Protein 3MB5 (pdb70)

B-factor: mean 25.15, std 10.11, range [11.77, 69.12]

Structure (mmCIF, N/CA/C/O backbone):
data_3MB5
#
_entry.id   3MB5
#
_cell.length_a   86.550
_cell.length_b   89.260
_cell.length_c   110.320
_cell.angle_alpha   90.00
_cell.angle_beta   90.00
_cell.angle_gamma   90.00
#
_symmetry.space_group_name_H-M   'I 2 2 2'
#
loop_
_entity.id
_entity.type
_entity.pdbx_description
1 polymer 'SAM-dependent methyltransferase'
2 non-polymer S-ADENOSYLMETHIONINE
3 non-polymer 'SULFATE ION'
4 non-polymer 1,2-ETHANEDIOL
5 non-polymer 'ACETATE ION'
6 water water
#
loop_
_atom_site.group_PDB
_atom_site.id
_atom_site.type_symbol
_atom_site.label_atom_id
_atom_site.label_alt_id
_atom_site.label_comp_id
_atom_site.label_asym_id
_atom_site.label_entity_id
_atom_site.label_seq_id
_atom_site.pdbx_PDB_ins_code
_atom_site.Cartn_x
_atom_site.Cartn_y
_atom_site.Cartn_z
_atom_site.occupancy
_atom_site.B_iso_or_equiv
_atom_site.auth_seq_id
_atom_site.auth_comp_id
_atom_site.auth_asym_id
_atom_site.auth_atom_id
_atom_site.pdbx_PDB_model_num
ATOM 1 N N . MET A 1 1 ? -41.000 -59.158 -17.770 1.00 37.77 1 MET A N 1
ATOM 2 C CA . MET A 1 1 ? -40.188 -59.219 -19.023 1.00 37.30 1 MET A CA 1
ATOM 3 C C . MET A 1 1 ? -39.814 -57.835 -19.551 1.00 36.03 1 MET A C 1
ATOM 4 O O . MET A 1 1 ? -40.431 -56.826 -19.203 1.00 35.93 1 MET A O 1
ATOM 9 N N . ILE A 1 2 ? -38.781 -57.800 -20.387 1.00 34.27 2 ILE A N 1
ATOM 10 C CA . ILE A 1 2 ? -38.283 -56.558 -20.957 1.00 32.86 2 ILE A CA 1
ATOM 11 C C . ILE A 1 2 ? -39.176 -56.079 -22.104 1.00 33.36 2 ILE A C 1
ATOM 12 O O . ILE A 1 2 ? -39.620 -56.885 -22.930 1.00 33.40 2 ILE A O 1
ATOM 17 N N . ARG A 1 3 ? -39.433 -54.772 -22.146 1.00 33.44 3 ARG A N 1
ATOM 18 C CA . ARG A 1 3 ? -40.285 -54.178 -23.179 1.00 33.53 3 ARG A CA 1
ATOM 19 C C . ARG A 1 3 ? -39.526 -53.164 -24.028 1.00 33.28 3 ARG A C 1
ATOM 20 O O . ARG A 1 3 ? -38.494 -52.644 -23.609 1.00 32.64 3 ARG A O 1
ATOM 28 N N . GLU A 1 4 ? -40.023 -52.895 -25.234 1.00 32.62 4 GLU A N 1
ATOM 29 C CA . GLU A 1 4 ? -39.431 -51.864 -26.082 1.00 32.53 4 GLU A CA 1
ATOM 30 C C . GLU A 1 4 ? -39.383 -50.557 -25.299 1.00 31.73 4 GLU A C 1
ATOM 31 O O . GLU A 1 4 ? -40.352 -50.205 -24.621 1.00 31.93 4 GLU A O 1
ATOM 37 N N . GLY A 1 5 ? -38.260 -49.847 -25.382 1.00 30.51 5 GLY A N 1
ATOM 38 C CA . GLY A 1 5 ? -38.099 -48.588 -24.654 1.00 29.55 5 GLY A CA 1
ATOM 39 C C . GLY A 1 5 ? -37.384 -48.705 -23.314 1.00 29.04 5 GLY A C 1
ATOM 40 O O . GLY A 1 5 ? -36.885 -47.694 -22.796 1.00 29.43 5 GLY A O 1
ATOM 41 N N . ASP A 1 6 ? -37.343 -49.920 -22.758 1.00 27.90 6 ASP A N 1
ATOM 42 C CA . ASP A 1 6 ? -36.597 -50.213 -21.527 1.00 27.18 6 ASP A CA 1
ATOM 43 C C . ASP A 1 6 ? -35.106 -50.138 -21.813 1.00 26.48 6 ASP A C 1
ATOM 44 O O . ASP A 1 6 ? -34.655 -50.404 -22.930 1.00 26.42 6 ASP A O 1
ATOM 49 N N . LYS A 1 7 ? -34.340 -49.799 -20.784 1.00 24.81 7 LYS A N 1
ATOM 50 C CA . LYS A 1 7 ? -32.881 -49.868 -20.875 1.00 24.15 7 LYS A CA 1
ATOM 51 C C . LYS A 1 7 ? -32.364 -51.192 -20.335 1.00 22.47 7 LYS A C 1
ATOM 52 O O . LYS A 1 7 ? -32.912 -51.752 -19.384 1.00 22.26 7 LYS A O 1
ATOM 58 N N . VAL A 1 8 ? -31.316 -51.707 -20.974 1.00 21.29 8 VAL A N 1
ATOM 59 C CA . VAL A 1 8 ? -30.651 -52.919 -20.494 1.00 19.90 8 VAL A CA 1
ATOM 60 C C . VAL A 1 8 ? -29.146 -52.743 -20.607 1.00 18.80 8 VAL A C 1
ATOM 61 O O . VAL A 1 8 ? -28.653 -51.895 -21.356 1.00 18.79 8 VAL A O 1
ATOM 65 N N . VAL A 1 9 ? -28.424 -53.560 -19.850 1.00 17.32 9 VAL A N 1
ATOM 66 C CA . VAL A 1 9 ? -26.978 -53.688 -20.011 1.00 17.44 9 VAL A CA 1
ATOM 67 C C . VAL A 1 9 ? -26.713 -55.004 -20.721 1.00 17.79 9 VAL A C 1
ATOM 68 O O . VAL A 1 9 ? -27.201 -56.056 -20.278 1.00 18.68 9 VAL A O 1
ATOM 72 N N . LEU A 1 10 ? -25.944 -54.932 -21.804 1.00 18.26 10 LEU A N 1
ATOM 73 C CA . LEU A 1 10 ? -25.507 -56.140 -22.507 1.00 17.85 10 LEU A CA 1
ATOM 74 C C . LEU A 1 10 ? -24.055 -56.343 -22.173 1.00 17.92 10 LEU A C 1
ATOM 75 O O . LEU A 1 10 ? -23.261 -55.414 -22.280 1.00 18.79 10 LEU A O 1
ATOM 80 N N . VAL A 1 11 ? -23.711 -57.568 -21.784 1.00 18.22 11 VAL A N 1
ATOM 81 C CA . VAL A 1 11 ? -22.338 -57.910 -21.422 1.00 18.36 11 VAL A CA 1
ATOM 82 C C . VAL A 1 11 ? -21.770 -58.877 -22.468 1.00 19.35 11 VAL A C 1
ATOM 83 O O . VAL A 1 11 ? -22.285 -59.994 -22.646 1.00 19.53 11 VAL A O 1
ATOM 87 N N . ASP A 1 12 ? -20.708 -58.443 -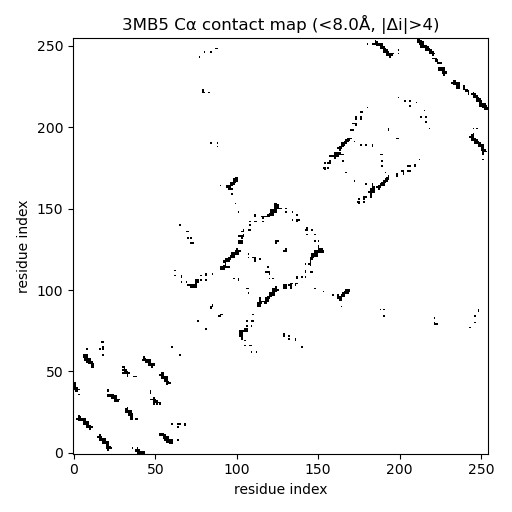23.137 1.00 19.36 12 ASP A N 1
ATOM 88 C CA . ASP A 1 12 ? -20.084 -59.231 -24.213 1.00 19.90 12 ASP A CA 1
ATOM 89 C C . ASP A 1 12 ? -19.176 -60.331 -23.633 1.00 20.92 12 ASP A C 1
ATOM 90 O O . ASP A 1 12 ? -19.005 -60.412 -22.417 1.00 21.13 12 ASP A O 1
ATOM 95 N N . PRO A 1 13 ? -18.662 -61.226 -24.487 1.00 21.24 13 PRO A N 1
ATOM 96 C CA . PRO A 1 13 ? -17.878 -62.321 -23.945 1.00 22.84 13 PRO A CA 1
ATOM 97 C C . PRO A 1 13 ? -16.569 -61.904 -23.278 1.00 23.49 13 PRO A C 1
ATOM 98 O O . PRO A 1 13 ? -16.003 -62.700 -22.538 1.00 25.69 13 PRO A O 1
ATOM 102 N N . ARG A 1 14 ? -16.102 -60.685 -23.526 1.00 24.14 14 ARG A N 1
ATOM 103 C CA . ARG A 1 14 ? -14.904 -60.168 -22.838 1.00 24.49 14 ARG A CA 1
ATOM 104 C C . ARG A 1 14 ? -15.248 -59.491 -21.512 1.00 24.27 14 ARG A C 1
ATOM 105 O O . ARG A 1 14 ? -14.343 -59.060 -20.781 1.00 25.62 14 ARG A O 1
ATOM 113 N N . GLY A 1 15 ? -16.541 -59.373 -21.219 1.00 23.14 15 GLY A N 1
ATOM 114 C CA . GLY A 1 15 ? -16.998 -58.728 -19.984 1.00 22.45 15 GLY A CA 1
ATOM 115 C C . GLY A 1 15 ? -17.321 -57.257 -20.147 1.00 22.03 15 GLY A C 1
ATOM 116 O O . GLY A 1 15 ? -17.684 -56.584 -19.159 1.00 23.77 15 GLY A O 1
ATOM 117 N N . LYS A 1 16 ? -17.212 -56.740 -21.367 1.00 21.08 16 LYS A N 1
ATOM 118 C CA . LYS A 1 16 ? -17.494 -55.326 -21.631 1.00 20.22 16 LYS A CA 1
ATOM 119 C C . LYS A 1 16 ? -18.996 -55.061 -21.637 1.00 20.12 16 LYS A C 1
ATOM 120 O O . LYS A 1 16 ? -19.781 -55.846 -22.184 1.00 20.04 16 LYS A O 1
ATOM 126 N N . ARG A 1 17 ? -19.392 -53.945 -21.023 1.00 18.07 17 ARG A N 1
ATOM 127 C CA . ARG A 1 17 ? -20.818 -53.606 -20.917 1.00 17.62 17 ARG A CA 1
ATOM 128 C C . ARG A 1 17 ? -21.221 -52.547 -21.925 1.00 18.47 17 ARG A C 1
ATOM 129 O O . ARG A 1 17 ? -20.466 -51.611 -22.215 1.00 18.98 17 ARG A O 1
ATOM 137 N N . TYR A 1 18 ? -22.441 -52.706 -22.433 1.00 17.98 18 TYR A N 1
ATOM 138 C CA . TYR A 1 18 ? -23.103 -51.709 -23.264 1.00 18.84 18 TYR A CA 1
ATOM 139 C C . TYR A 1 18 ? -24.453 -51.423 -22.667 1.00 19.44 18 TYR A C 1
ATOM 140 O O . TYR A 1 18 ? -25.287 -52.321 -22.533 1.00 20.23 18 TYR A O 1
ATOM 149 N N . LEU A 1 19 ? -24.687 -50.149 -22.338 1.00 20.30 19 LEU A N 1
ATOM 150 C CA . LEU A 1 19 ? -25.969 -49.718 -21.783 1.00 20.44 19 LEU A CA 1
ATOM 151 C C . LEU A 1 19 ? -26.821 -49.122 -22.895 1.00 21.47 19 LEU A C 1
ATOM 152 O O . LEU A 1 19 ? -26.513 -48.049 -23.430 1.00 21.33 19 LEU A O 1
ATOM 157 N N . ILE A 1 20 ? -27.872 -49.843 -23.269 1.00 22.01 20 ILE A N 1
ATOM 158 C CA . ILE A 1 20 ? -28.632 -49.501 -24.478 1.00 22.81 20 ILE A CA 1
ATOM 159 C C . ILE A 1 20 ? -30.122 -49.372 -24.185 1.00 23.20 20 ILE A C 1
ATOM 160 O O . ILE A 1 20 ? -30.614 -49.868 -23.174 1.00 23.26 20 ILE A O 1
ATOM 165 N N . THR A 1 21 ? -30.834 -48.689 -25.079 1.00 23.92 21 THR A N 1
ATOM 166 C CA . THR A 1 21 ? -32.287 -48.689 -25.055 1.00 25.32 21 THR A CA 1
ATOM 167 C C . THR A 1 21 ? -32.792 -49.745 -26.035 1.00 25.81 21 THR A C 1
ATOM 168 O O . THR A 1 21 ? -32.334 -49.804 -27.165 1.00 26.30 21 THR A O 1
ATOM 172 N N . VAL A 1 22 ? -33.740 -50.558 -25.591 1.00 26.80 22 VAL A N 1
ATOM 173 C CA . VAL A 1 22 ? -34.309 -51.611 -26.424 1.00 27.85 22 VAL A CA 1
ATOM 174 C C . VAL A 1 22 ? -35.250 -50.994 -27.461 1.00 29.32 22 VAL A C 1
ATOM 175 O O . VAL A 1 22 ? -36.218 -50.303 -27.111 1.00 29.72 22 VAL A O 1
ATOM 179 N N . SER A 1 23 ? -34.932 -51.233 -28.733 1.00 30.30 23 SER A N 1
ATOM 180 C CA . SER A 1 23 ? -35.769 -50.800 -29.859 1.00 31.85 23 SER A CA 1
ATOM 181 C C . SER A 1 23 ? -35.683 -51.854 -30.958 1.00 32.60 23 SER A C 1
ATOM 182 O O . SER A 1 23 ? -35.066 -52.901 -30.776 1.00 32.30 23 SER A O 1
ATOM 185 N N . LYS A 1 24 ? -36.324 -51.582 -32.091 1.00 33.74 24 LYS A N 1
ATOM 186 C CA . LYS A 1 24 ? -36.236 -52.461 -33.247 1.00 35.04 24 LYS A CA 1
ATOM 187 C C . LYS A 1 24 ? -35.237 -51.834 -34.206 1.00 35.56 24 LYS A C 1
ATOM 188 O O . LYS A 1 24 ? -35.608 -51.192 -35.198 1.00 37.23 24 LYS A O 1
ATOM 194 N N . ARG A 1 25 ? -33.962 -51.969 -33.871 1.00 35.31 25 ARG A N 1
ATOM 195 C CA . ARG A 1 25 ? -32.881 -51.472 -34.694 1.00 34.82 25 ARG A CA 1
ATOM 196 C C . ARG A 1 25 ? -31.675 -52.382 -34.529 1.00 34.10 25 ARG A C 1
ATOM 197 O O . ARG A 1 25 ? -31.619 -53.193 -33.590 1.00 33.42 25 ARG A O 1
ATOM 205 N N . ASP A 1 26 ? -30.734 -52.260 -35.455 1.00 33.03 26 ASP A N 1
ATOM 206 C CA . ASP A 1 26 ? -29.469 -52.970 -35.364 1.00 32.62 26 ASP A CA 1
ATOM 207 C C . ASP A 1 26 ? -28.522 -52.188 -34.476 1.00 32.01 26 ASP A C 1
ATOM 208 O O . ASP A 1 26 ? -28.472 -50.958 -34.544 1.00 31.93 26 ASP A O 1
ATOM 213 N N . PHE A 1 27 ? -27.756 -52.912 -33.667 1.00 30.43 27 PHE A N 1
ATOM 214 C CA . PHE A 1 27 ? -26.727 -52.316 -32.836 1.00 29.71 27 PHE A CA 1
ATOM 215 C C . PHE A 1 27 ? -25.391 -52.925 -33.231 1.00 29.08 27 PHE A C 1
ATOM 216 O O . PHE A 1 27 ? -25.195 -54.142 -33.135 1.00 28.41 27 PHE A O 1
ATOM 224 N N . HIS A 1 28 ? -24.489 -52.079 -33.706 1.00 28.82 28 HIS A N 1
ATOM 225 C CA . HIS A 1 28 ? -23.184 -52.522 -34.197 1.00 29.02 28 HIS A CA 1
ATOM 226 C C . HIS A 1 28 ? -22.136 -52.590 -33.107 1.00 28.63 28 HIS A C 1
ATOM 227 O O . HIS A 1 28 ? -21.977 -51.645 -32.323 1.00 28.62 28 HIS A O 1
ATOM 234 N N . THR A 1 29 ? -21.440 -53.726 -33.038 1.00 27.46 29 THR A N 1
ATOM 235 C CA . THR A 1 29 ? -20.299 -53.892 -32.138 1.00 27.09 29 THR A CA 1
ATOM 236 C C . THR A 1 29 ? -19.114 -54.461 -32.905 1.00 27.39 29 THR A C 1
ATOM 237 O O . THR A 1 29 ? -19.268 -54.911 -34.056 1.00 27.99 29 THR A O 1
ATOM 241 N N . ASP A 1 30 ? -17.948 -54.466 -32.262 1.00 27.62 30 ASP A N 1
ATOM 242 C CA . ASP A 1 30 ? -16.742 -55.076 -32.819 1.00 28.15 30 ASP A CA 1
ATOM 243 C C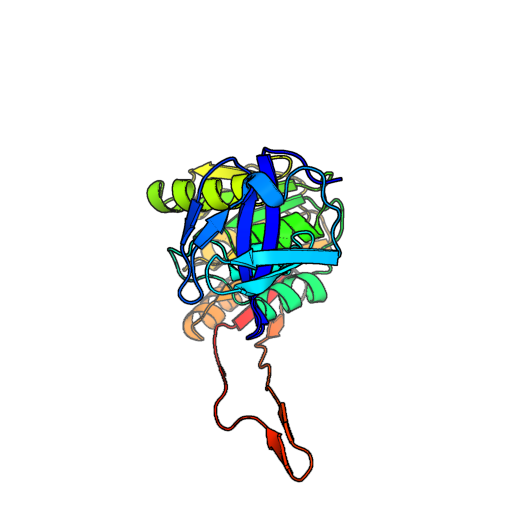 . ASP A 1 30 ? -16.852 -56.600 -32.837 1.00 27.66 30 ASP A C 1
ATOM 244 O O . ASP A 1 30 ? -15.946 -57.288 -33.314 1.00 28.05 30 ASP A O 1
ATOM 249 N N . LEU A 1 31 ? -17.947 -57.119 -32.283 1.00 26.42 31 LEU A N 1
ATOM 250 C CA . LEU A 1 31 ? -18.195 -58.565 -32.282 1.00 25.75 31 LEU A CA 1
ATOM 251 C C . LEU A 1 31 ? -19.429 -58.908 -33.106 1.00 25.88 31 LEU A C 1
ATOM 252 O O . LEU A 1 31 ? -19.987 -60.013 -32.990 1.00 25.74 31 LEU A O 1
ATOM 257 N N . GLY A 1 32 ? -19.826 -57.975 -33.967 1.00 25.52 32 GLY A N 1
ATOM 258 C CA . GLY A 1 32 ? -20.949 -58.190 -34.867 1.00 25.66 32 GLY A CA 1
ATOM 259 C C . GLY A 1 32 ? -22.186 -57.401 -34.521 1.00 25.86 32 GLY A C 1
ATOM 260 O O . GLY A 1 32 ? -22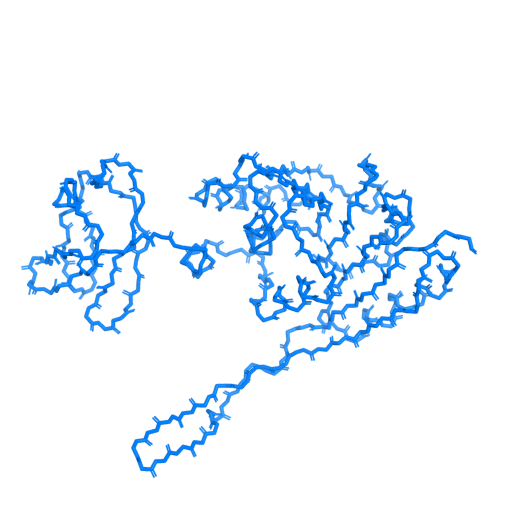.214 -56.625 -33.543 1.00 26.37 32 GLY A O 1
ATOM 261 N N . ILE A 1 33 ? -23.218 -57.599 -35.332 1.00 25.43 33 ILE A N 1
ATOM 262 C CA . ILE A 1 33 ? -24.460 -56.855 -35.251 1.00 25.58 33 ILE A CA 1
ATOM 263 C C . ILE A 1 33 ? -25.469 -57.553 -34.368 1.00 25.54 33 ILE A C 1
ATOM 264 O O . ILE A 1 33 ? -25.701 -58.763 -34.487 1.00 25.05 33 ILE A O 1
ATOM 269 N N . LEU A 1 34 ? -26.069 -56.783 -33.468 1.00 25.07 34 LEU A N 1
ATOM 270 C CA . LEU A 1 34 ? -27.137 -57.293 -32.630 1.00 25.35 34 LEU A CA 1
ATOM 271 C C . LEU A 1 34 ? -28.488 -56.771 -33.085 1.00 25.88 34 LEU A C 1
ATOM 272 O O . LEU A 1 34 ? -28.638 -55.583 -33.402 1.00 27.22 34 LEU A O 1
ATOM 277 N N . LYS A 1 35 ? -29.476 -57.657 -33.108 1.00 26.16 35 LYS A N 1
ATOM 278 C CA . LYS A 1 35 ? -30.848 -57.267 -33.386 1.00 26.72 35 LYS A CA 1
ATOM 279 C C . LYS A 1 35 ? -31.532 -56.970 -32.071 1.00 26.00 35 LYS A C 1
ATOM 280 O O . LYS A 1 35 ? -31.995 -57.881 -31.394 1.00 25.38 35 LYS A O 1
ATOM 286 N N . LEU A 1 36 ? -31.597 -55.692 -31.696 1.00 26.19 36 LEU A N 1
ATOM 287 C CA . LEU A 1 36 ? -32.135 -55.344 -30.374 1.00 26.14 36 LEU A CA 1
ATOM 288 C C . LEU A 1 36 ? -33.587 -55.780 -30.159 1.00 26.72 36 LEU A C 1
ATOM 289 O O . LEU A 1 36 ? -34.013 -55.998 -29.028 1.00 26.04 36 LEU A O 1
ATOM 294 N N . GLU A 1 37 ? -34.334 -55.964 -31.250 1.00 27.61 37 GLU A N 1
ATOM 295 C CA . GLU A 1 37 ? -35.693 -56.463 -31.142 1.00 28.40 37 GLU A CA 1
ATOM 296 C C . GLU A 1 37 ? -35.760 -57.810 -30.416 1.00 27.90 37 GLU A C 1
ATOM 297 O O . GLU A 1 37 ? -36.743 -58.094 -29.737 1.00 28.55 37 GLU A O 1
ATOM 303 N N . GLU A 1 38 ? -34.712 -58.628 -30.551 1.00 27.77 38 GLU A N 1
ATOM 304 C CA . GLU A 1 38 ? -34.659 -59.949 -29.912 1.00 27.76 38 GLU A CA 1
ATOM 305 C C . GLU A 1 38 ? -34.724 -59.894 -28.381 1.00 27.52 38 GLU A C 1
ATOM 306 O O . GLU A 1 38 ? -35.014 -60.898 -27.730 1.00 28.13 38 GLU A O 1
ATOM 312 N N . ILE A 1 39 ? -34.459 -58.717 -27.816 1.00 26.90 39 ILE A N 1
ATOM 313 C CA . ILE A 1 39 ? -34.486 -58.545 -26.357 1.00 26.09 39 ILE A CA 1
ATOM 314 C C . ILE A 1 39 ? -35.918 -58.383 -25.834 1.00 26.86 39 ILE A C 1
ATOM 315 O O . ILE A 1 39 ? -36.219 -58.769 -24.705 1.00 26.72 39 ILE A O 1
ATOM 320 N N . ILE A 1 40 ? -36.810 -57.850 -26.671 1.00 26.92 40 ILE A N 1
ATOM 321 C CA . ILE A 1 40 ? -38.215 -57.641 -26.276 1.00 28.51 40 ILE A CA 1
ATOM 322 C C . ILE A 1 40 ? -38.847 -58.975 -25.890 1.00 28.58 40 ILE A C 1
ATOM 323 O O . ILE A 1 40 ? -38.757 -59.949 -26.646 1.00 29.12 40 ILE A O 1
ATOM 328 N N . GLY A 1 41 ? -39.438 -59.025 -24.694 1.00 28.89 41 GLY A N 1
ATOM 329 C CA . GLY A 1 41 ? -40.066 -60.234 -24.166 1.00 29.54 41 GLY A CA 1
ATOM 330 C C . GLY A 1 41 ? -39.143 -61.219 -23.471 1.00 30.06 41 GLY A C 1
ATOM 331 O O . GLY A 1 41 ? -39.576 -62.283 -23.011 1.00 30.70 41 GLY A O 1
ATOM 332 N N . ARG A 1 42 ? -37.861 -60.873 -23.389 1.00 29.37 42 ARG A N 1
ATOM 333 C CA . ARG A 1 42 ? -36.923 -61.691 -22.629 1.00 29.28 42 ARG A CA 1
ATOM 334 C C . ARG A 1 42 ? -36.881 -61.231 -21.171 1.00 28.43 42 ARG A C 1
ATOM 335 O O . ARG A 1 42 ? -37.456 -60.202 -20.822 1.00 28.82 42 ARG A O 1
ATOM 343 N N . ASN A 1 43 ? -36.207 -62.015 -20.335 1.00 28.29 43 ASN A N 1
ATOM 344 C CA . ASN A 1 43 ? -35.998 -61.677 -18.936 1.00 27.42 43 ASN A CA 1
ATOM 345 C C . ASN A 1 43 ? -34.516 -61.462 -18.674 1.00 26.31 43 ASN A C 1
ATOM 346 O O . ASN A 1 43 ? -33.665 -62.039 -19.355 1.00 25.55 43 ASN A O 1
ATOM 351 N N . PHE A 1 44 ? -34.216 -60.644 -17.671 1.00 24.82 44 PHE A N 1
ATOM 352 C CA . PHE A 1 44 ? -32.819 -60.458 -17.264 1.00 23.93 44 PHE A CA 1
ATOM 353 C C . PHE A 1 44 ? -32.180 -61.768 -16.901 1.00 23.75 44 PHE A C 1
ATOM 354 O O . PHE A 1 44 ? -32.814 -62.646 -16.303 1.00 24.40 44 PHE A O 1
ATOM 362 N N . GLY A 1 45 ? -30.909 -61.908 -17.267 1.00 23.09 45 GLY A N 1
ATOM 363 C CA . GLY A 1 45 ? -30.208 -63.174 -17.108 1.00 23.74 45 GLY A CA 1
ATOM 364 C C . GLY A 1 45 ? -30.113 -63.987 -18.387 1.00 24.04 45 GLY A C 1
ATOM 365 O O . GLY A 1 45 ? -29.224 -64.838 -18.536 1.00 25.47 45 GLY A O 1
ATOM 366 N N . GLU A 1 46 ? -31.014 -63.719 -19.332 1.00 23.94 46 GLU A N 1
ATOM 367 C CA . GLU A 1 46 ? -30.946 -64.385 -20.648 1.00 23.98 46 GLU A CA 1
ATOM 368 C C . GLU A 1 46 ? -29.894 -63.729 -21.560 1.00 23.56 46 GLU A C 1
ATOM 369 O O . GLU A 1 46 ? -29.166 -62.806 -21.144 1.00 23.20 46 GLU A O 1
ATOM 375 N N . ALA A 1 47 ? -29.789 -64.205 -22.795 1.00 23.49 47 ALA A N 1
ATOM 376 C CA . ALA A 1 47 ? -28.763 -63.707 -23.690 1.00 22.50 47 ALA A CA 1
ATOM 377 C C . ALA A 1 47 ? -29.262 -63.648 -25.132 1.00 23.56 47 ALA A C 1
ATOM 378 O O . ALA A 1 47 ? -30.269 -64.275 -25.470 1.00 24.13 47 ALA A O 1
ATOM 380 N N . ILE A 1 48 ? -28.585 -62.847 -25.943 1.00 23.61 48 ILE A N 1
ATOM 381 C CA . ILE A 1 48 ? -28.774 -62.841 -27.398 1.00 23.12 48 ILE A CA 1
ATOM 382 C C . ILE A 1 48 ? -27.403 -63.014 -28.056 1.00 23.43 48 ILE A C 1
ATOM 383 O O . ILE A 1 48 ? -26.373 -62.855 -27.405 1.00 23.89 48 ILE A O 1
ATOM 388 N N . LYS A 1 49 ? -27.380 -63.370 -29.343 1.00 22.37 49 LYS A N 1
ATOM 389 C CA . LYS A 1 49 ? -26.117 -63.491 -30.066 1.00 22.13 49 LYS A CA 1
ATOM 390 C C . LYS A 1 49 ? -26.045 -62.493 -31.193 1.00 21.83 49 LYS A C 1
ATOM 391 O O . LYS A 1 49 ? -27.073 -62.155 -31.790 1.00 22.86 49 LYS A O 1
ATOM 397 N N . SER A 1 50 ? -24.834 -62.036 -31.500 1.00 20.95 50 SER A N 1
ATOM 398 C CA . SER A 1 50 ? -24.614 -61.160 -32.655 1.00 20.91 50 SER A CA 1
ATOM 399 C C . SER A 1 50 ? -24.664 -62.009 -33.927 1.00 20.98 50 SER A C 1
ATOM 400 O O . SER A 1 50 ? -24.731 -63.248 -33.828 1.00 21.44 50 SER A O 1
ATOM 403 N N . HIS A 1 51 ? -24.609 -61.358 -35.090 1.00 21.50 51 HIS A N 1
ATOM 404 C CA . HIS A 1 51 ? -24.646 -62.123 -36.354 1.00 22.32 51 HIS A CA 1
ATOM 405 C C . HIS A 1 51 ? -23.413 -63.018 -36.526 1.00 23.07 51 HIS A C 1
ATOM 406 O O . HIS A 1 51 ? -23.449 -63.999 -37.296 1.00 22.55 51 HIS A O 1
ATOM 413 N N . LYS A 1 52 ? -22.340 -62.713 -35.796 1.00 22.29 52 LYS A N 1
ATOM 414 C CA . LYS A 1 52 ? -21.123 -63.533 -35.772 1.00 22.53 52 LYS A CA 1
ATOM 415 C C . LYS A 1 52 ? -21.134 -64.635 -34.701 1.00 22.30 52 LYS A C 1
ATOM 416 O O . LYS A 1 52 ? -20.150 -65.351 -34.534 1.00 21.95 52 LYS A O 1
ATOM 422 N N . GLY A 1 53 ? -22.264 -64.766 -33.996 1.00 22.43 53 GLY A N 1
ATOM 423 C CA . GLY A 1 53 ? -22.483 -65.814 -32.992 1.00 23.22 53 GLY A CA 1
ATOM 424 C C . GLY A 1 53 ? -21.909 -65.579 -31.606 1.00 23.76 53 GLY A C 1
ATOM 425 O O . GLY A 1 53 ? -21.826 -66.509 -30.805 1.00 25.38 53 GLY A O 1
ATOM 426 N N . HIS A 1 54 ? -21.518 -64.337 -31.311 1.00 22.72 54 HIS A N 1
ATOM 427 C CA . HIS A 1 54 ? -21.004 -64.002 -29.974 1.00 23.15 54 HIS A CA 1
ATOM 428 C C . HIS A 1 54 ? -22.143 -63.658 -29.032 1.00 22.49 54 HIS A C 1
ATOM 429 O O . HIS A 1 54 ? -23.062 -62.923 -29.412 1.00 21.97 54 HIS A O 1
ATOM 436 N N . GLU A 1 55 ? -22.072 -64.187 -27.808 1.00 21.80 55 GLU A N 1
ATOM 437 C CA . GLU A 1 55 ? -23.183 -64.068 -26.870 1.00 21.66 55 GLU A CA 1
ATOM 438 C C . GLU A 1 55 ? -23.092 -62.767 -26.076 1.00 20.82 55 GLU A C 1
ATOM 439 O O . GLU A 1 55 ? -22.006 -62.404 -25.608 1.00 20.37 55 GLU A O 1
ATOM 445 N N . PHE A 1 56 ? -24.225 -62.087 -25.946 1.00 19.74 56 PHE A N 1
ATOM 446 C CA . PHE A 1 56 ? -24.338 -60.877 -25.120 1.00 19.99 56 PHE A CA 1
ATOM 447 C C . PHE A 1 56 ? -25.392 -61.146 -24.059 1.00 20.34 56 PHE A C 1
ATOM 448 O O . PHE A 1 56 ? -26.563 -61.387 -24.376 1.00 21.18 56 PHE A O 1
ATOM 456 N N . LYS A 1 57 ? -24.974 -61.082 -22.790 1.00 20.40 57 LYS A N 1
ATOM 457 C CA . LYS A 1 57 ? -25.820 -61.424 -21.652 1.00 20.18 57 LYS A CA 1
ATOM 458 C C . LYS A 1 57 ? -26.567 -60.179 -21.202 1.00 18.94 57 LYS A C 1
ATOM 459 O O . LYS A 1 57 ? -26.018 -59.090 -21.271 1.00 18.32 57 LYS A O 1
ATOM 465 N N . ILE A 1 58 ? -27.825 -60.341 -20.795 1.00 18.44 58 ILE A N 1
ATOM 466 C CA . ILE A 1 58 ? -28.712 -59.199 -20.510 1.00 18.76 58 ILE A CA 1
ATOM 467 C C . ILE A 1 58 ? -28.878 -58.964 -19.007 1.00 18.31 58 ILE A C 1
ATOM 468 O O . ILE A 1 58 ? -29.310 -59.864 -18.280 1.00 19.23 58 ILE A O 1
ATOM 473 N N . LEU A 1 59 ? -28.506 -57.764 -18.539 1.00 17.84 59 LEU A N 1
ATOM 474 C CA . LEU A 1 59 ? -28.587 -57.416 -17.115 1.00 18.18 59 LEU A CA 1
ATOM 475 C C . LEU A 1 59 ? -29.403 -56.135 -16.931 1.00 17.51 59 LEU A C 1
ATOM 476 O O . LEU A 1 59 ? -29.454 -55.274 -17.835 1.00 17.78 59 LEU A O 1
ATOM 481 N N . ARG A 1 60 ? -30.011 -55.992 -15.750 1.00 17.87 60 ARG A N 1
ATOM 482 C CA . ARG A 1 60 ? -30.743 -54.764 -15.425 1.00 18.48 60 ARG A CA 1
ATOM 483 C C . ARG A 1 60 ? -29.756 -53.654 -15.094 1.00 18.68 60 ARG A C 1
ATOM 484 O O . ARG A 1 60 ? -28.815 -53.875 -14.319 1.00 19.06 60 ARG A O 1
ATOM 492 N N . PRO A 1 61 ? -29.925 -52.478 -15.697 1.00 18.52 61 PRO A N 1
ATOM 493 C CA . PRO A 1 61 ? -28.967 -51.403 -15.393 1.00 18.71 61 PRO A CA 1
ATOM 494 C C . PRO A 1 61 ? -29.020 -50.995 -13.917 1.00 18.85 61 PRO A C 1
ATOM 495 O O . PRO A 1 61 ? -30.101 -50.836 -13.337 1.00 20.23 61 PRO A O 1
ATOM 499 N N . ARG A 1 62 ? -27.837 -50.848 -13.333 1.00 17.72 62 ARG A N 1
ATOM 500 C CA . ARG A 1 62 ? -27.671 -50.419 -11.963 1.00 17.62 62 ARG A CA 1
ATOM 501 C C . ARG A 1 62 ? -26.937 -49.099 -11.976 1.00 16.54 62 ARG A C 1
ATOM 502 O O . ARG A 1 62 ? -26.433 -48.667 -13.007 1.00 16.88 62 ARG A O 1
ATOM 510 N N . ILE A 1 63 ? -26.869 -48.456 -10.806 1.00 16.63 63 ILE A N 1
ATOM 511 C CA . ILE A 1 63 ? -26.212 -47.167 -10.748 1.00 16.20 63 ILE A CA 1
ATOM 512 C C . ILE A 1 63 ? -24.767 -47.260 -11.263 1.00 16.14 63 ILE A C 1
ATOM 513 O O . ILE A 1 63 ? -24.284 -46.324 -11.915 1.00 16.89 63 ILE A O 1
ATOM 518 N N . VAL A 1 64 ? -24.093 -48.384 -11.005 1.00 16.55 64 VAL A N 1
ATOM 519 C CA . VAL A 1 64 ? -22.711 -48.506 -11.474 1.00 16.54 64 VAL A CA 1
ATOM 520 C C . VAL A 1 64 ? -22.613 -48.428 -13.011 1.00 16.36 64 VAL A C 1
ATOM 521 O O . VAL A 1 64 ? -21.635 -47.928 -13.540 1.00 16.78 64 VAL A O 1
ATOM 525 N N . ASP A 1 65 ? -23.650 -48.896 -13.700 1.00 16.22 65 ASP A N 1
ATOM 526 C CA . ASP A 1 65 ? -23.666 -48.897 -15.154 1.00 16.44 65 ASP A CA 1
ATOM 527 C C . ASP A 1 65 ? -23.882 -47.498 -15.680 1.00 17.51 65 ASP A C 1
ATOM 528 O O . ASP A 1 65 ? -23.178 -47.059 -16.585 1.00 17.63 65 ASP A O 1
ATOM 533 N N . TYR A 1 66 ? -24.820 -46.775 -15.071 1.00 18.14 66 TYR A N 1
ATOM 534 C CA . TYR A 1 66 ? -25.046 -45.407 -15.500 1.00 18.06 66 TYR A CA 1
ATOM 535 C C . TYR A 1 66 ? -23.807 -44.557 -15.239 1.00 18.62 66 TYR A C 1
ATOM 536 O O . TYR A 1 66 ? -23.415 -43.775 -16.102 1.00 18.45 66 TYR A O 1
ATOM 545 N N . LEU A 1 67 ? -23.188 -44.709 -14.062 1.00 18.23 67 LEU A N 1
ATOM 546 C CA . LEU A 1 67 ? -21.988 -43.913 -13.747 1.00 19.45 67 LEU A CA 1
ATOM 547 C C . LEU A 1 67 ? -20.850 -44.229 -14.704 1.00 19.68 67 LEU A C 1
ATOM 548 O O . LEU A 1 67 ? -20.158 -43.323 -15.191 1.00 20.25 67 LEU A O 1
ATOM 553 N N . ASP A 1 68 ? -20.678 -45.514 -15.017 1.00 19.65 68 ASP A N 1
ATOM 554 C CA . ASP A 1 68 ? -19.561 -45.917 -15.882 1.00 20.05 68 ASP A CA 1
ATOM 555 C C . ASP A 1 68 ? -19.747 -45.505 -17.345 1.00 20.59 68 ASP A C 1
ATOM 556 O O . ASP A 1 68 ? -18.761 -45.249 -18.054 1.00 21.26 68 ASP A O 1
ATOM 561 N N . LYS A 1 69 ? -20.998 -45.421 -17.792 1.00 20.29 69 LYS A N 1
ATOM 562 C CA . LYS A 1 69 ? -21.300 -45.248 -19.217 1.00 20.76 69 LYS A CA 1
ATOM 563 C C . LYS A 1 69 ? -21.845 -43.865 -19.597 1.00 21.55 69 LYS A C 1
ATOM 564 O O . LYS A 1 69 ? -22.121 -43.604 -20.763 1.00 22.77 69 LYS A O 1
ATOM 570 N N . MET A 1 70 ? -21.975 -42.975 -18.615 1.00 22.28 70 MET A N 1
ATOM 571 C CA . MET A 1 70 ? -22.480 -41.620 -18.871 1.00 22.85 70 MET A CA 1
ATOM 572 C C . MET A 1 70 ? -21.552 -40.823 -19.796 1.00 23.64 70 MET A C 1
ATOM 573 O O . MET A 1 70 ? -20.348 -41.098 -19.890 1.00 23.68 70 MET A O 1
ATOM 578 N N . LYS A 1 71 ? -22.124 -39.813 -20.443 1.00 25.49 71 LYS A N 1
ATOM 579 C CA . LYS A 1 71 ? -21.350 -38.880 -21.245 1.00 27.29 71 LYS A CA 1
ATOM 580 C C . LYS A 1 71 ? -20.595 -37.912 -20.332 1.00 27.75 71 LYS A C 1
ATOM 581 O O . LYS A 1 71 ? -21.176 -37.320 -19.418 1.00 27.56 71 LYS A O 1
ATOM 587 N N . ARG A 1 72 ? -19.299 -37.762 -20.578 1.00 28.10 72 ARG A N 1
ATOM 588 C CA . ARG A 1 72 ? -18.442 -36.918 -19.747 1.00 29.88 72 ARG A CA 1
ATOM 589 C C . ARG A 1 72 ? -18.032 -35.651 -20.481 1.00 30.04 72 ARG A C 1
ATOM 590 O O . ARG A 1 72 ? -17.588 -35.706 -21.635 1.00 31.08 72 ARG A O 1
ATOM 598 N N . GLY A 1 73 ? -18.204 -34.515 -19.811 1.00 29.49 73 GLY A N 1
ATOM 599 C CA . GLY A 1 73 ? -17.747 -33.215 -20.293 1.00 29.11 73 GLY A CA 1
ATOM 600 C C . GLY A 1 73 ? -16.712 -32.690 -19.318 1.00 28.66 73 GLY A C 1
ATOM 601 O O . GLY A 1 73 ? -15.562 -33.133 -19.345 1.00 29.36 73 GLY A O 1
ATOM 602 N N . PRO A 1 74 ? -17.107 -31.756 -18.430 1.00 28.03 74 PRO A N 1
ATOM 603 C CA . PRO A 1 74 ? -16.169 -31.290 -17.398 1.00 27.79 74 PRO A CA 1
ATOM 604 C C . PRO A 1 74 ? -15.746 -32.458 -16.497 1.00 27.31 74 PRO A C 1
ATOM 605 O O . PRO A 1 74 ? -16.526 -33.410 -16.312 1.00 27.61 74 PRO A O 1
ATOM 609 N N . GLN A 1 75 ? -14.515 -32.396 -15.988 1.00 26.65 75 GLN A N 1
ATOM 610 C CA . GLN A 1 75 ? -13.928 -33.464 -15.155 1.00 26.65 75 GLN A CA 1
ATOM 611 C C . GLN A 1 75 ? -14.885 -33.955 -14.074 1.00 26.46 75 GLN A C 1
ATOM 612 O O . GLN A 1 75 ? -15.343 -33.171 -13.256 1.00 26.94 75 GLN A O 1
ATOM 618 N N . ILE A 1 76 ? -15.190 -35.248 -14.097 1.00 26.32 76 ILE A N 1
ATOM 619 C CA . ILE A 1 76 ? -16.105 -35.860 -13.131 1.00 25.95 76 ILE A CA 1
ATOM 620 C C . ILE A 1 76 ? -15.417 -36.102 -11.779 1.00 24.75 76 ILE A C 1
ATOM 621 O O . ILE A 1 76 ? -14.188 -36.247 -11.713 1.00 25.56 76 ILE A O 1
ATOM 626 N N . VAL A 1 77 ? -16.214 -36.151 -10.708 1.00 22.40 77 VAL A N 1
ATOM 627 C CA . VAL A 1 77 ? -15.731 -36.629 -9.408 1.00 21.55 77 VAL A CA 1
ATOM 628 C C . VAL A 1 77 ? -15.708 -38.159 -9.471 1.00 20.93 77 VAL A C 1
ATOM 629 O O . VAL A 1 77 ? -16.708 -38.795 -9.833 1.00 21.59 77 VAL A O 1
ATOM 633 N N . HIS A 1 78 ? -14.554 -38.735 -9.114 1.00 19.51 78 HIS A N 1
ATOM 634 C CA . HIS A 1 78 ? -14.319 -40.166 -9.126 1.00 20.03 78 HIS A CA 1
ATOM 635 C C . HIS A 1 78 ? -15.215 -40.848 -8.081 1.00 18.65 78 HIS A C 1
ATOM 636 O O . HIS A 1 78 ? -15.434 -40.290 -6.983 1.00 17.26 78 HIS A O 1
ATOM 643 N N . PRO A 1 79 ? -15.709 -42.062 -8.387 1.00 19.68 79 PRO A N 1
ATOM 644 C CA . PRO A 1 79 ? -16.531 -42.802 -7.436 1.00 19.39 79 PRO A CA 1
ATOM 645 C C . PRO A 1 79 ? -15.916 -42.965 -6.035 1.00 17.69 79 PRO A C 1
ATOM 646 O O . PRO A 1 79 ? -16.661 -42.966 -5.046 1.00 17.36 79 PRO A O 1
ATOM 650 N N . LYS A 1 80 ? -14.586 -43.079 -5.924 1.00 16.65 80 LYS A N 1
ATOM 651 C CA . LYS A 1 80 ? -13.954 -43.240 -4.615 1.00 16.06 80 LYS A CA 1
ATOM 652 C C . LYS A 1 80 ? -14.183 -41.990 -3.745 1.00 15.00 80 LYS A C 1
ATOM 653 O O . LYS A 1 80 ? -14.301 -42.080 -2.533 1.00 15.78 80 LYS A O 1
ATOM 659 N N . ASP A 1 81 ? -14.234 -40.830 -4.387 1.00 14.00 81 ASP A N 1
ATOM 660 C CA . ASP A 1 81 ? -14.386 -39.577 -3.671 1.00 12.78 81 ASP A CA 1
ATOM 661 C C . ASP A 1 81 ? -15.856 -39.356 -3.337 1.00 12.50 81 ASP A C 1
ATOM 662 O O . ASP A 1 81 ? -16.151 -38.963 -2.193 1.00 13.40 81 ASP A O 1
ATOM 667 N N . ALA A 1 82 ? -16.731 -39.659 -4.284 1.00 13.77 82 ALA A N 1
ATOM 668 C CA . ALA A 1 82 ? -18.174 -39.624 -3.997 1.00 13.16 82 ALA A CA 1
ATOM 669 C C . ALA A 1 82 ? -18.496 -40.573 -2.835 1.00 14.02 82 ALA A C 1
ATOM 670 O O . ALA A 1 82 ? -19.328 -40.248 -1.957 1.00 13.28 82 ALA A O 1
ATOM 672 N N . ALA A 1 83 ? -17.816 -41.722 -2.811 1.00 13.57 83 ALA A N 1
ATOM 673 C CA . ALA A 1 83 ? -18.073 -42.711 -1.760 1.00 14.26 83 ALA A CA 1
ATOM 674 C C . ALA A 1 83 ? -17.765 -42.127 -0.388 1.00 13.80 83 ALA A C 1
ATOM 675 O O . ALA A 1 83 ? -18.534 -42.295 0.561 1.00 14.35 83 ALA A O 1
ATOM 677 N N . LEU A 1 84 ? -16.628 -41.428 -0.271 1.00 13.50 84 LEU A N 1
ATOM 678 C CA . LEU A 1 84 ? -16.249 -40.873 1.016 1.00 13.80 84 LEU A CA 1
ATOM 679 C C . LEU A 1 84 ? -17.088 -39.646 1.400 1.00 13.55 84 LEU A C 1
ATOM 680 O O . LEU A 1 84 ? -17.336 -39.433 2.593 1.00 13.57 84 LEU A O 1
ATOM 685 N N . ILE A 1 85 ? -17.538 -38.888 0.400 1.00 13.46 85 ILE A N 1
ATOM 686 C CA . ILE A 1 85 ? -18.476 -37.783 0.654 1.00 13.45 85 ILE A CA 1
ATOM 687 C C . ILE A 1 85 ? -19.765 -38.309 1.295 1.00 13.62 85 ILE A C 1
ATOM 688 O O . ILE A 1 85 ? -20.187 -37.824 2.353 1.00 13.63 85 ILE A O 1
ATOM 693 N N . VAL A 1 86 ? -20.306 -39.358 0.705 1.00 13.69 86 VAL A N 1
ATOM 694 C CA . VAL A 1 86 ? -21.540 -39.945 1.199 1.00 14.19 86 VAL A CA 1
ATOM 695 C C . VAL A 1 86 ? -21.313 -40.579 2.582 1.00 14.74 86 VAL A C 1
ATOM 696 O O . VAL A 1 86 ? -22.119 -40.402 3.501 1.00 14.68 86 VAL A O 1
ATOM 700 N N . ALA A 1 87 ? -20.188 -41.286 2.744 1.00 14.12 87 ALA A N 1
ATOM 701 C CA . ALA A 1 87 ? -19.925 -41.975 4.005 1.00 14.57 87 ALA A CA 1
ATOM 702 C C . ALA A 1 87 ? -19.695 -41.015 5.186 1.00 14.79 87 ALA A C 1
ATOM 703 O O . ALA A 1 87 ? -20.343 -41.110 6.237 1.00 17.12 87 ALA A O 1
ATOM 705 N N . TYR A 1 88 ? -18.809 -40.036 5.001 1.00 14.40 88 TYR A N 1
ATOM 706 C CA . TYR A 1 88 ? -18.377 -39.230 6.133 1.00 14.68 88 TYR A CA 1
ATOM 707 C C . TYR A 1 88 ? -19.348 -38.089 6.453 1.00 15.67 88 TYR A C 1
ATOM 708 O O . TYR A 1 88 ? -19.381 -37.604 7.586 1.00 17.16 88 TYR A O 1
ATOM 717 N N . ALA A 1 89 ? -20.155 -37.686 5.469 1.00 15.18 89 ALA A N 1
ATOM 718 C CA . ALA A 1 89 ? -21.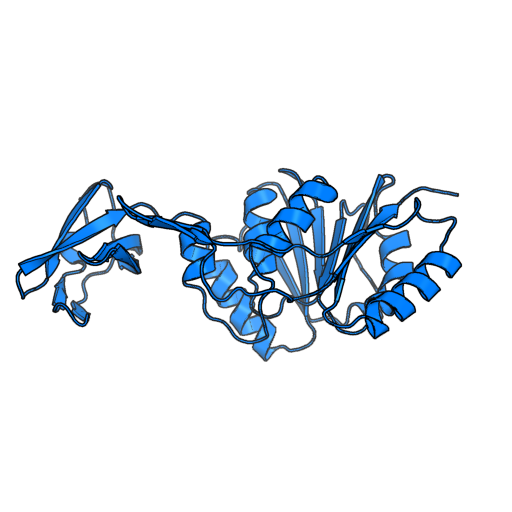251 -36.747 5.767 1.00 14.46 89 ALA A CA 1
ATOM 719 C C . ALA A 1 89 ? -22.546 -37.472 6.109 1.00 14.89 89 ALA A C 1
ATOM 720 O O . ALA A 1 89 ? -23.555 -36.822 6.392 1.00 15.42 89 ALA A O 1
ATOM 722 N N . GLY A 1 90 ? -22.540 -38.796 6.049 1.00 14.08 90 GLY A N 1
ATOM 723 C CA . GLY A 1 90 ? -23.762 -39.553 6.364 1.00 14.96 90 GLY A CA 1
ATOM 724 C C . GLY A 1 90 ? -24.924 -39.286 5.438 1.00 16.06 90 GLY A C 1
ATOM 725 O O . GLY A 1 90 ? -26.097 -39.221 5.899 1.00 15.77 90 GLY A O 1
ATOM 726 N N . ILE A 1 91 ? -24.647 -39.168 4.142 1.00 15.18 91 ILE A N 1
ATOM 727 C CA . ILE A 1 91 ? -25.733 -38.835 3.196 1.00 15.18 91 ILE A CA 1
ATOM 728 C C . ILE A 1 91 ? -26.679 -40.025 3.105 1.00 14.92 91 ILE A C 1
ATOM 729 O O . ILE A 1 91 ? -26.242 -41.165 2.990 1.00 16.42 91 ILE A O 1
ATOM 734 N N . SER A 1 92 ? -27.990 -39.743 3.198 1.00 15.03 92 SER A N 1
ATOM 735 C CA . SER A 1 92 ? -28.993 -40.763 3.478 1.00 15.42 92 SER A CA 1
ATOM 736 C C . SER A 1 92 ? -30.248 -40.591 2.635 1.00 15.65 92 SER A C 1
ATOM 737 O O . SER A 1 92 ? -30.542 -39.481 2.193 1.00 16.24 92 SER A O 1
ATOM 740 N N . PRO A 1 93 ? -30.985 -41.695 2.420 1.00 15.38 93 PRO A N 1
ATOM 741 C CA . PRO A 1 93 ? -32.281 -41.622 1.751 1.00 15.88 93 PRO A CA 1
ATOM 742 C C . PRO A 1 93 ? -33.141 -40.517 2.373 1.00 14.93 93 PRO A C 1
ATOM 743 O O . PRO A 1 93 ? -33.238 -40.419 3.625 1.00 16.53 93 PRO A O 1
ATOM 747 N N . GLY A 1 94 ? -33.723 -39.702 1.493 1.00 16.57 94 GLY A N 1
ATOM 748 C CA . GLY A 1 94 ? -34.608 -38.605 1.913 1.00 17.14 94 GLY A CA 1
ATOM 749 C C . GLY A 1 94 ? -33.937 -37.258 2.096 1.00 17.65 94 GLY A C 1
ATOM 750 O O . GLY A 1 94 ? -34.603 -36.238 2.246 1.00 18.91 94 GLY A O 1
ATOM 751 N N . ASP A 1 95 ? -32.604 -37.213 2.065 1.00 15.91 95 ASP A N 1
ATOM 752 C CA . ASP A 1 95 ? -31.918 -35.944 2.241 1.00 14.63 95 ASP A CA 1
ATOM 753 C C . ASP A 1 95 ? -32.189 -34.930 1.136 1.00 14.37 95 ASP A C 1
ATOM 754 O O . ASP A 1 95 ? -32.477 -35.303 -0.013 1.00 15.68 95 ASP A O 1
ATOM 759 N N . PHE A 1 96 ? -32.066 -33.651 1.500 1.00 15.27 96 PHE A N 1
ATOM 760 C CA . PHE A 1 96 ? -32.145 -32.525 0.597 1.00 15.59 96 PHE A CA 1
ATOM 761 C C . PHE A 1 96 ? -30.751 -31.924 0.462 1.00 15.69 96 PHE A C 1
ATOM 762 O O . PHE A 1 96 ? -30.171 -31.453 1.441 1.00 15.49 96 PHE A O 1
ATOM 770 N N . ILE A 1 97 ? -30.217 -31.979 -0.757 1.00 15.80 97 ILE A N 1
ATOM 771 C CA . ILE A 1 97 ? -28.831 -31.537 -1.044 1.00 14.81 97 ILE A CA 1
ATOM 772 C C . ILE A 1 97 ? -28.820 -30.373 -2.014 1.00 15.21 97 ILE A C 1
ATOM 773 O O . ILE A 1 97 ? -29.547 -30.395 -3.015 1.00 15.76 97 ILE A O 1
ATOM 778 N N . VAL A 1 98 ? -27.970 -29.383 -1.735 1.00 14.88 98 VAL A N 1
ATOM 779 C CA . VAL A 1 98 ? -27.615 -28.366 -2.721 1.00 15.45 98 VAL A CA 1
ATOM 780 C C . VAL A 1 98 ? -26.212 -28.724 -3.190 1.00 15.24 98 VAL A C 1
ATOM 781 O O . VAL A 1 98 ? -25.320 -28.926 -2.370 1.00 15.97 98 VAL A O 1
ATOM 785 N N . GLU A 1 99 ? -26.070 -28.848 -4.505 1.00 14.70 99 GLU A N 1
ATOM 786 C CA . GLU A 1 99 ? -24.765 -29.194 -5.125 1.00 14.80 99 GLU A CA 1
ATOM 787 C C . GLU A 1 99 ? -24.332 -28.085 -6.077 1.00 15.75 99 GLU A C 1
ATOM 788 O O . GLU A 1 99 ? -25.173 -27.439 -6.716 1.00 15.45 99 GLU A O 1
ATOM 794 N N . ALA A 1 100 ? -23.031 -27.849 -6.210 1.00 16.10 100 ALA A N 1
ATOM 795 C CA . ALA A 1 100 ? -22.551 -26.975 -7.308 1.00 15.94 100 ALA A CA 1
ATOM 796 C C . ALA A 1 100 ? -21.089 -27.252 -7.582 1.00 16.49 100 ALA A C 1
ATOM 797 O O . ALA A 1 100 ? -20.367 -27.565 -6.643 1.00 17.25 100 ALA A O 1
ATOM 799 N N . GLY A 1 101 ? -20.621 -27.183 -8.829 1.00 17.60 101 GLY A N 1
ATOM 800 C CA . GLY A 1 101 ? -21.444 -27.069 -10.028 1.00 17.17 101 GLY A CA 1
ATOM 801 C C . GLY A 1 101 ? -21.817 -28.437 -10.558 1.00 17.12 101 GLY A C 1
ATOM 802 O O . GLY A 1 101 ? -21.099 -29.445 -10.309 1.00 19.22 101 GLY A O 1
ATOM 803 N N . VAL A 1 102 ? -22.928 -28.503 -11.297 1.00 16.87 102 VAL A N 1
ATOM 804 C CA . VAL A 1 102 ? -23.400 -29.812 -11.807 1.00 16.65 102 VAL A CA 1
ATOM 805 C C . VAL A 1 102 ? -22.352 -30.490 -12.697 1.00 17.49 102 VAL A C 1
ATOM 806 O O . VAL A 1 102 ? -22.229 -31.720 -12.657 1.00 17.01 102 VAL A O 1
ATOM 810 N N . GLY A 1 103 ? -21.600 -29.710 -13.479 1.00 17.56 103 GLY A N 1
ATOM 811 C CA . GLY A 1 103 ? -20.546 -30.309 -14.338 1.00 17.88 103 GLY A CA 1
ATOM 812 C C . GLY A 1 103 ? -21.164 -31.281 -15.343 1.00 18.75 103 GLY A C 1
ATOM 813 O O . GLY A 1 103 ? -22.065 -30.907 -16.109 1.00 19.01 103 GLY A O 1
ATOM 814 N N . SER A 1 104 ? -20.684 -32.528 -15.345 1.00 17.99 104 SER A N 1
ATOM 815 C CA . SER A 1 104 ? -21.236 -33.572 -16.203 1.00 18.61 104 SER A CA 1
ATOM 816 C C . SER A 1 104 ? -22.397 -34.300 -15.542 1.00 17.41 104 SER A C 1
ATOM 817 O O . SER A 1 104 ? -23.060 -35.106 -16.181 1.00 18.19 104 SER A O 1
ATOM 820 N N . GLY A 1 105 ? -22.596 -34.054 -14.240 1.00 16.14 105 GLY A N 1
ATOM 821 C CA . GLY A 1 105 ? -23.624 -34.760 -13.465 1.00 16.54 105 GLY A CA 1
ATOM 822 C C . GLY A 1 105 ? -23.175 -36.082 -12.855 1.00 17.02 105 GLY A C 1
ATOM 823 O O . GLY A 1 105 ? -23.997 -36.836 -12.389 1.00 17.60 105 GLY A O 1
ATOM 824 N N . ALA A 1 106 ? -21.878 -36.358 -12.824 1.00 16.72 106 ALA A N 1
ATOM 825 C CA . ALA A 1 106 ? -21.438 -37.650 -12.251 1.00 16.82 106 ALA A CA 1
ATOM 826 C C . ALA A 1 106 ? -21.690 -37.724 -10.742 1.00 16.84 106 ALA A C 1
ATOM 827 O O . ALA A 1 106 ? -22.292 -38.676 -10.246 1.00 17.60 106 ALA A O 1
ATOM 829 N N . LEU A 1 107 ? -21.230 -36.719 -10.018 1.00 15.77 107 LEU A N 1
ATOM 830 C CA . LEU A 1 107 ? -21.506 -36.648 -8.594 1.00 14.76 107 LEU A CA 1
ATOM 831 C C . LEU A 1 107 ? -23.028 -36.548 -8.361 1.00 14.68 107 LEU A C 1
ATOM 832 O O . LEU A 1 107 ? -23.551 -37.159 -7.444 1.00 15.64 107 LEU A O 1
ATOM 837 N N . THR A 1 108 ? -23.720 -35.775 -9.209 1.00 14.63 108 THR A N 1
ATOM 838 C CA . THR A 1 108 ? -25.185 -35.630 -9.112 1.00 15.31 108 THR A CA 1
ATOM 839 C C . THR A 1 108 ? -25.846 -36.989 -9.189 1.00 15.82 108 THR A C 1
ATOM 840 O O . THR A 1 108 ? -26.754 -37.268 -8.392 1.00 16.90 108 THR A O 1
ATOM 844 N N . LEU A 1 109 ? -25.406 -37.831 -10.130 1.00 16.02 109 LEU A N 1
ATOM 845 C CA . LEU A 1 109 ? -26.034 -39.159 -10.277 1.00 16.40 109 LEU A CA 1
ATOM 846 C C . LEU A 1 109 ? -25.805 -39.994 -9.021 1.00 15.83 109 LEU A C 1
ATOM 847 O O . LEU A 1 109 ? -26.682 -40.690 -8.524 1.00 15.40 109 LEU A O 1
ATOM 852 N N . PHE A 1 110 ? -24.577 -39.967 -8.527 1.00 14.94 110 PHE A N 1
ATOM 853 C CA . PHE A 1 110 ? -24.240 -40.740 -7.338 1.00 14.30 110 PHE A CA 1
ATOM 854 C C . PHE A 1 110 ? -25.100 -40.302 -6.129 1.00 14.22 110 PHE A C 1
ATOM 855 O O . PHE A 1 110 ? -25.680 -41.145 -5.419 1.00 14.10 110 PHE A O 1
ATOM 863 N N . LEU A 1 111 ? -25.212 -38.987 -5.924 1.00 13.83 111 LEU A N 1
ATOM 864 C CA . LEU A 1 111 ? -25.961 -38.439 -4.791 1.00 13.94 111 LEU A CA 1
ATOM 865 C C . LEU A 1 111 ? -27.451 -38.677 -4.965 1.00 13.89 111 LEU A C 1
ATOM 866 O O . LEU A 1 111 ? -28.122 -39.075 -4.009 1.00 14.84 111 LEU A O 1
ATOM 871 N N . ALA A 1 112 ? -27.938 -38.503 -6.196 1.00 14.97 112 ALA A N 1
ATOM 872 C CA . ALA A 1 112 ? -29.360 -38.714 -6.476 1.00 14.85 112 ALA A CA 1
ATOM 873 C C . ALA A 1 112 ? -29.773 -40.146 -6.173 1.00 15.22 112 ALA A C 1
ATOM 874 O O . ALA A 1 112 ? -30.845 -40.394 -5.591 1.00 15.93 112 ALA A O 1
ATOM 876 N N . ASN A 1 113 ? -28.915 -41.087 -6.538 1.00 14.73 113 ASN A N 1
ATOM 877 C CA . ASN A 1 113 ? -29.180 -42.492 -6.239 1.00 14.47 113 ASN A CA 1
ATOM 878 C C . ASN A 1 113 ? -29.294 -42.739 -4.725 1.00 14.94 113 ASN A C 1
ATOM 879 O O . ASN A 1 113 ? -30.179 -43.462 -4.260 1.00 15.09 113 ASN A O 1
ATOM 884 N N . ILE A 1 114 ? -28.373 -42.171 -3.960 1.00 14.58 114 ILE A N 1
ATOM 885 C CA . ILE A 1 114 ? -28.365 -42.365 -2.521 1.00 15.43 114 ILE A CA 1
ATOM 886 C C . ILE A 1 114 ? -29.592 -41.739 -1.866 1.00 14.99 114 ILE A C 1
ATOM 887 O O . ILE A 1 114 ? -30.187 -42.353 -0.975 1.00 16.27 114 ILE A O 1
ATOM 892 N N . VAL A 1 115 ? -29.975 -40.542 -2.299 1.00 15.80 115 VAL A N 1
ATOM 893 C CA . VAL A 1 115 ? -31.105 -39.878 -1.619 1.00 16.14 115 VAL A CA 1
ATOM 894 C C . VAL A 1 115 ? -32.453 -40.493 -1.966 1.00 16.90 115 VAL A C 1
ATOM 895 O O . VAL A 1 115 ? -33.410 -40.330 -1.215 1.00 17.08 115 VAL A O 1
ATOM 899 N N . GLY A 1 116 ? -32.507 -41.226 -3.072 1.00 17.37 116 GLY A N 1
ATOM 900 C CA . GLY A 1 116 ? -33.745 -41.974 -3.414 1.00 18.59 116 GLY A CA 1
ATOM 901 C C . GLY A 1 116 ? -34.807 -41.037 -3.971 1.00 19.80 116 GLY A C 1
ATOM 902 O O . GLY A 1 116 ? -34.647 -39.820 -4.007 1.00 19.09 116 GLY A O 1
ATOM 903 N N . PRO A 1 117 ? -35.925 -41.613 -4.431 1.00 21.54 117 PRO A N 1
ATOM 904 C CA . PRO A 1 117 ? -36.960 -40.844 -5.112 1.00 22.55 117 PRO A CA 1
ATOM 905 C C . PRO A 1 117 ? -37.670 -39.792 -4.240 1.00 23.45 117 PRO A C 1
ATOM 906 O O . PRO A 1 117 ? -38.265 -38.856 -4.798 1.00 24.16 117 PRO A O 1
ATOM 910 N N . GLU A 1 118 ? -37.586 -39.914 -2.916 1.00 23.39 118 GLU A N 1
ATOM 911 C CA . GLU A 1 118 ? -38.163 -38.905 -2.012 1.00 24.49 118 GLU A CA 1
ATOM 912 C C . GLU A 1 118 ? -37.127 -37.893 -1.505 1.00 23.14 118 GLU A C 1
ATOM 913 O O . GLU A 1 118 ? -37.460 -36.938 -0.794 1.00 23.17 118 GLU A O 1
ATOM 919 N N . GLY A 1 119 ? -35.864 -38.094 -1.869 1.00 21.71 119 GLY A N 1
ATOM 920 C CA . GLY A 1 119 ? -34.842 -37.081 -1.600 1.00 20.82 119 GLY A CA 1
ATOM 921 C C . GLY A 1 119 ? -34.840 -36.050 -2.707 1.00 19.89 119 GLY A C 1
ATOM 922 O O . GLY A 1 119 ? -35.593 -36.182 -3.689 1.00 20.94 119 GLY A O 1
ATOM 923 N N . ARG A 1 120 ? -34.011 -35.026 -2.572 1.00 18.81 120 ARG A N 1
ATOM 924 C CA . ARG A 1 120 ? -33.955 -33.966 -3.568 1.00 19.57 120 ARG A CA 1
ATOM 925 C C . ARG A 1 120 ? -32.555 -33.428 -3.692 1.00 19.29 120 ARG A C 1
ATOM 926 O O . ARG A 1 120 ? -31.892 -33.212 -2.677 1.00 18.97 120 ARG A O 1
ATOM 934 N N . VAL A 1 121 ? -32.131 -33.203 -4.932 1.00 17.36 121 VAL A N 1
ATOM 935 C CA . VAL A 1 121 ? -30.860 -32.545 -5.212 1.00 17.08 121 VAL A CA 1
ATOM 936 C C . VAL A 1 121 ? -31.163 -31.327 -6.094 1.00 17.81 121 VAL A C 1
ATOM 937 O O . VAL A 1 121 ? -31.821 -31.449 -7.136 1.00 19.00 121 VAL A O 1
ATOM 941 N N . VAL A 1 122 ? -30.706 -30.162 -5.654 1.00 16.41 122 VAL A N 1
ATOM 942 C CA . VAL A 1 122 ? -30.725 -28.953 -6.460 1.00 16.38 122 VAL A CA 1
ATOM 943 C C . VAL A 1 122 ? -29.280 -28.629 -6.827 1.00 16.69 122 VAL A C 1
ATOM 944 O O . VAL A 1 122 ? -28.460 -28.303 -5.940 1.00 16.75 122 VAL A O 1
ATOM 948 N N . SER A 1 123 ? -28.977 -28.710 -8.121 1.00 16.57 123 SER A N 1
ATOM 949 C CA . SER A 1 123 ? -27.594 -28.502 -8.566 1.00 17.24 123 SER A CA 1
ATOM 950 C C . SER A 1 123 ? -27.468 -27.188 -9.312 1.00 17.52 123 SER A C 1
ATOM 951 O O . SER A 1 123 ? -28.167 -26.989 -10.320 1.00 18.54 123 SER A O 1
ATOM 954 N N . TYR A 1 124 ? -26.579 -26.322 -8.840 1.00 16.62 124 TYR A N 1
ATOM 955 C CA . TYR A 1 124 ? -26.323 -25.016 -9.473 1.00 16.90 124 TYR A CA 1
ATOM 956 C C . TYR A 1 124 ? -25.279 -25.151 -10.563 1.00 17.78 124 TYR A C 1
ATOM 957 O O . TYR A 1 124 ? -24.372 -25.981 -10.448 1.00 16.95 124 TYR A O 1
ATOM 966 N N . GLU A 1 125 ? -25.386 -24.356 -11.628 1.00 17.35 125 GLU A N 1
ATOM 967 C CA . GLU A 1 125 ? -24.421 -24.432 -12.728 1.00 17.24 125 GLU A CA 1
ATOM 968 C C . GLU A 1 125 ? -24.463 -23.114 -13.487 1.00 18.33 125 GLU A C 1
ATOM 969 O O . GLU A 1 125 ? -25.545 -22.603 -13.750 1.00 20.35 125 GLU A O 1
ATOM 975 N N . ILE A 1 126 ? -23.301 -22.567 -13.785 1.00 18.18 126 ILE A N 1
ATOM 976 C CA . ILE A 1 126 ? -23.249 -21.316 -14.559 1.00 19.14 126 ILE A CA 1
ATOM 977 C C . ILE A 1 126 ? -23.084 -21.545 -16.055 1.00 20.52 126 ILE A C 1
ATOM 978 O O . ILE A 1 126 ? -23.497 -20.681 -16.859 1.00 20.31 126 ILE A O 1
ATOM 983 N N . ARG A 1 127 ? -22.458 -22.662 -16.446 1.00 20.03 127 ARG A N 1
ATOM 984 C CA . ARG A 1 127 ? -22.248 -22.972 -17.872 1.00 21.19 127 ARG A CA 1
ATOM 985 C C . ARG A 1 127 ? -23.462 -23.689 -18.433 1.00 21.79 127 ARG A C 1
ATOM 986 O O . ARG A 1 127 ? -23.752 -24.824 -18.068 1.00 21.03 127 ARG A O 1
ATOM 994 N N . GLU A 1 128 ? -24.199 -23.019 -19.314 1.00 21.37 128 GLU A N 1
ATOM 995 C CA . GLU A 1 128 ? -25.444 -23.597 -19.821 1.00 21.62 128 GLU A CA 1
ATOM 996 C C . GLU A 1 128 ? -25.216 -24.811 -20.733 1.00 21.05 128 GLU A C 1
ATOM 997 O O . GLU A 1 128 ? -26.058 -25.704 -20.795 1.00 21.31 128 GLU A O 1
ATOM 1003 N N . ASP A 1 129 ? -24.065 -24.841 -21.406 1.00 21.19 129 ASP A N 1
ATOM 1004 C CA . ASP A 1 129 ? -23.672 -26.009 -22.207 1.00 21.51 129 ASP A CA 1
ATOM 1005 C C . ASP A 1 129 ? -23.443 -27.233 -21.318 1.00 21.10 129 ASP A C 1
ATOM 1006 O O . ASP A 1 129 ? -23.977 -28.320 -21.589 1.00 21.43 129 ASP A O 1
ATOM 1011 N N . PHE A 1 130 ? -22.687 -27.041 -20.242 1.00 20.53 130 PHE A N 1
ATOM 1012 C CA . PHE A 1 130 ? -22.479 -28.150 -19.274 1.00 20.66 130 PHE A CA 1
ATOM 1013 C C . PHE A 1 130 ? -23.800 -28.563 -18.639 1.00 20.83 130 PHE A C 1
ATOM 1014 O O . PHE A 1 130 ? -24.065 -29.763 -18.477 1.00 21.53 130 PHE A O 1
ATOM 1022 N N . ALA A 1 131 ? -24.647 -27.593 -18.263 1.00 20.12 131 ALA A N 1
ATOM 1023 C CA . ALA A 1 131 ? -25.950 -27.926 -17.675 1.00 20.99 131 ALA A CA 1
ATOM 1024 C C . ALA A 1 131 ? -26.823 -28.783 -18.592 1.00 21.33 131 ALA A C 1
ATOM 1025 O O . ALA A 1 131 ? -27.500 -29.708 -18.128 1.00 21.03 131 ALA A O 1
ATOM 1027 N N . LYS A 1 132 ? -26.779 -28.500 -19.899 1.00 21.61 132 LYS A N 1
ATOM 1028 C CA . LYS A 1 132 ? -27.513 -29.326 -20.864 1.00 23.12 132 LYS A CA 1
ATOM 1029 C C . LYS A 1 132 ? -27.002 -30.767 -20.936 1.00 22.16 132 LYS A C 1
ATOM 1030 O O . LYS A 1 132 ? -27.805 -31.695 -20.997 1.00 23.57 132 LYS A O 1
ATOM 1036 N N . LEU A 1 133 ? -25.683 -30.941 -20.929 1.00 22.22 133 LEU A N 1
ATOM 1037 C CA . LEU A 1 133 ? -25.068 -32.278 -20.951 1.00 21.51 133 LEU A CA 1
ATOM 1038 C C . LEU A 1 133 ? -25.445 -33.046 -19.675 1.00 21.06 133 LEU A C 1
ATOM 1039 O O . LEU A 1 133 ? -25.859 -34.217 -19.718 1.00 21.10 133 LEU A O 1
ATOM 1044 N N . ALA A 1 134 ? -25.306 -32.378 -18.531 1.00 20.57 134 ALA A N 1
ATOM 1045 C CA . ALA A 1 134 ? -25.641 -33.008 -17.264 1.00 19.94 134 ALA A CA 1
ATOM 1046 C C . ALA A 1 134 ? -27.103 -33.417 -17.235 1.00 19.66 134 ALA A C 1
ATOM 1047 O O . ALA A 1 134 ? -27.440 -34.506 -16.777 1.00 19.56 134 ALA A O 1
ATOM 1049 N N . TRP A 1 135 ? -27.987 -32.553 -17.738 1.00 20.26 135 TRP A N 1
ATOM 1050 C CA . TRP A 1 135 ? -29.413 -32.849 -17.692 1.00 21.00 135 TRP A CA 1
ATOM 1051 C C . TRP A 1 135 ? -29.759 -34.058 -18.569 1.00 21.48 135 TRP A C 1
ATOM 1052 O O . TRP A 1 135 ? -30.619 -34.870 -18.205 1.00 21.67 135 TRP A O 1
ATOM 1063 N N . GLU A 1 136 ? -29.073 -34.185 -19.705 1.00 22.23 136 GLU A N 1
ATOM 1064 C CA . GLU A 1 136 ? -29.235 -35.382 -20.539 1.00 22.57 136 GLU A CA 1
ATOM 1065 C C . GLU A 1 136 ? -28.819 -36.638 -19.766 1.00 22.30 136 GLU A C 1
ATOM 1066 O O . GLU A 1 136 ? -29.531 -37.653 -19.804 1.00 22.30 136 GLU A O 1
ATOM 1072 N N . ASN A 1 137 ? -27.699 -36.563 -19.047 1.00 21.56 137 ASN A N 1
ATOM 1073 C CA . ASN A 1 137 ? -27.281 -37.706 -18.220 1.00 21.04 137 ASN A CA 1
ATOM 1074 C C . ASN A 1 137 ? -28.316 -38.035 -17.136 1.00 21.11 137 ASN A C 1
ATOM 1075 O O . ASN A 1 137 ? -28.632 -39.198 -16.883 1.00 20.41 137 ASN A O 1
ATOM 1080 N N . ILE A 1 138 ? -28.830 -36.995 -16.480 1.00 20.36 138 ILE A N 1
ATOM 1081 C CA . ILE A 1 138 ? -29.785 -37.156 -15.392 1.00 20.96 138 ILE A CA 1
ATOM 1082 C C . ILE A 1 138 ? -31.095 -37.791 -15.876 1.00 20.83 138 ILE A C 1
ATOM 1083 O O . ILE A 1 138 ? -31.610 -38.724 -15.254 1.00 20.89 138 ILE A O 1
ATOM 1088 N N . LYS A 1 139 ? -31.622 -37.301 -16.997 1.00 22.00 139 LYS A N 1
ATOM 1089 C CA . LYS A 1 139 ? -32.837 -37.894 -17.576 1.00 22.42 139 LYS A CA 1
ATOM 1090 C C . LYS A 1 139 ? -32.610 -39.340 -18.008 1.00 22.21 139 LYS A C 1
ATOM 1091 O O . LYS A 1 139 ? -33.468 -40.204 -17.800 1.00 22.53 139 LYS A O 1
ATOM 1097 N N . TRP A 1 140 ? -31.444 -39.584 -18.595 1.00 22.37 140 TRP A N 1
ATOM 1098 C CA . TRP A 1 140 ? -31.037 -40.921 -19.069 1.00 22.58 140 TRP A CA 1
ATOM 1099 C C . TRP A 1 140 ? -31.036 -41.943 -17.936 1.00 23.14 140 TRP A C 1
ATOM 1100 O O . TRP A 1 140 ? -31.483 -43.077 -18.124 1.00 23.64 140 TRP A O 1
ATOM 1111 N N . ALA A 1 141 ? -30.550 -41.539 -16.761 1.00 22.49 141 ALA A N 1
ATOM 1112 C CA . ALA A 1 141 ? -30.501 -42.405 -15.573 1.00 22.91 141 ALA A CA 1
ATOM 1113 C C . ALA A 1 141 ? -31.824 -42.439 -14.793 1.00 23.25 141 ALA A C 1
ATOM 1114 O O . ALA A 1 141 ? -31.970 -43.202 -13.834 1.00 24.88 141 ALA A O 1
ATOM 1116 N N . GLY A 1 142 ? -32.785 -41.606 -15.203 1.00 22.49 142 GLY A N 1
ATOM 1117 C CA . GLY A 1 142 ? -34.120 -41.600 -14.624 1.00 22.33 142 GLY A CA 1
ATOM 1118 C C . GLY A 1 142 ? -34.217 -40.802 -13.326 1.00 22.35 142 GLY A C 1
ATOM 1119 O O . GLY A 1 142 ? -35.113 -41.042 -12.507 1.00 23.92 142 GLY A O 1
ATOM 1120 N N . PHE A 1 143 ? -33.309 -39.854 -13.133 1.00 20.71 143 PHE A N 1
ATOM 1121 C CA . PHE A 1 143 ? -33.254 -39.109 -11.875 1.00 20.45 143 PHE A CA 1
ATOM 1122 C C . PHE A 1 143 ? -33.819 -37.709 -12.004 1.00 21.08 143 PHE A C 1
ATOM 1123 O O . PHE A 1 143 ? -33.670 -36.891 -11.102 1.00 19.97 143 PHE A O 1
ATOM 1131 N N . ASP A 1 144 ? -34.470 -37.432 -13.136 1.00 22.05 144 ASP A N 1
ATOM 1132 C CA . ASP A 1 144 ? -35.182 -36.152 -13.281 1.00 22.62 144 ASP A CA 1
ATOM 1133 C C . ASP A 1 144 ? -36.413 -36.036 -12.360 1.00 22.79 144 ASP A C 1
ATOM 1134 O O . ASP A 1 144 ? -37.000 -34.945 -12.230 1.00 23.29 144 ASP A O 1
ATOM 1139 N N . ASP A 1 145 ? -36.763 -37.137 -11.684 1.00 22.12 145 ASP A N 1
ATOM 1140 C CA . ASP A 1 145 ? -37.778 -37.156 -10.636 1.00 22.38 145 ASP A CA 1
ATOM 1141 C C . ASP A 1 145 ? -37.356 -36.414 -9.359 1.00 21.84 145 ASP A C 1
ATOM 1142 O O . ASP A 1 145 ? -38.201 -35.960 -8.589 1.00 23.88 145 ASP A O 1
ATOM 1147 N N . ARG A 1 146 ? -36.042 -36.283 -9.134 1.00 20.04 146 ARG A N 1
ATOM 1148 C CA . ARG A 1 146 ? -35.553 -35.809 -7.833 1.00 19.43 146 ARG A CA 1
ATOM 1149 C C . ARG A 1 146 ? -34.435 -34.756 -7.936 1.00 18.93 146 ARG A C 1
ATOM 1150 O O . ARG A 1 146 ? -34.034 -34.198 -6.912 1.00 19.69 146 ARG A O 1
ATOM 1158 N N . VAL A 1 147 ? -33.979 -34.473 -9.156 1.00 18.57 147 VAL A N 1
ATOM 1159 C CA . VAL A 1 147 ? -32.907 -33.495 -9.401 1.00 18.92 147 VAL A CA 1
ATOM 1160 C C . VAL A 1 147 ? -33.449 -32.307 -10.191 1.00 20.20 147 VAL A C 1
ATOM 1161 O O . VAL A 1 147 ? -34.171 -32.494 -11.186 1.00 20.67 147 VAL A O 1
ATOM 1165 N N . THR A 1 148 ? -33.083 -31.105 -9.755 1.00 20.11 148 THR A N 1
ATOM 1166 C CA . THR A 1 148 ? -33.334 -29.871 -10.497 1.00 21.78 148 THR A CA 1
ATOM 1167 C C . THR A 1 148 ? -31.997 -29.170 -10.748 1.00 21.38 148 THR A C 1
ATOM 1168 O O . THR A 1 148 ? -31.119 -29.179 -9.887 1.00 21.90 148 THR A O 1
ATOM 1172 N N . ILE A 1 149 ? -31.827 -28.566 -11.921 1.00 20.90 149 ILE A N 1
ATOM 1173 C CA . ILE A 1 149 ? -30.646 -27.751 -12.182 1.00 21.76 149 ILE A CA 1
ATOM 1174 C C . ILE A 1 149 ? -31.064 -26.281 -12.186 1.00 21.94 149 ILE A C 1
ATOM 1175 O O . ILE A 1 149 ? -32.074 -25.923 -12.808 1.00 23.58 149 ILE A O 1
ATOM 1180 N N . LYS A 1 150 ? -30.321 -25.464 -11.463 1.00 21.50 150 LYS A N 1
ATOM 1181 C CA . LYS A 1 150 ? -30.513 -24.009 -11.472 1.00 22.41 150 LYS A CA 1
ATOM 1182 C C . LYS A 1 150 ? -29.370 -23.359 -12.200 1.00 22.20 150 LYS A C 1
ATOM 1183 O O . LYS A 1 150 ? -28.200 -23.549 -11.853 1.00 22.08 150 LYS A O 1
ATOM 1189 N N . LEU A 1 151 ? -29.700 -22.562 -13.218 1.00 22.03 151 LEU A N 1
ATOM 1190 C CA . LEU A 1 151 ? -28.685 -21.829 -13.926 1.00 22.15 151 LEU A CA 1
ATOM 1191 C C . LEU A 1 151 ? -28.410 -20.539 -13.185 1.00 22.87 151 LEU A C 1
ATOM 1192 O O . LEU A 1 151 ? -28.920 -19.453 -13.552 1.00 23.07 151 LEU A O 1
ATOM 1197 N N . LYS A 1 152 ? -27.618 -20.654 -12.130 1.00 22.18 152 LYS A N 1
ATOM 1198 C CA . LYS A 1 152 ? -27.343 -19.544 -11.225 1.00 22.81 152 LYS A CA 1
ATOM 1199 C C . LYS A 1 152 ? -25.922 -19.694 -10.711 1.00 22.49 152 LYS A C 1
ATOM 1200 O O . LYS A 1 152 ? -25.426 -20.814 -10.534 1.00 22.08 152 LYS A O 1
ATOM 1206 N N . ASP A 1 153 ? -25.288 -18.562 -10.460 1.00 21.55 153 ASP A N 1
ATOM 1207 C CA . ASP A 1 153 ? -23.972 -18.497 -9.850 1.00 20.54 153 ASP A CA 1
ATOM 1208 C C . ASP A 1 153 ? -24.152 -18.661 -8.339 1.00 20.43 153 ASP A C 1
ATOM 1209 O O . ASP A 1 153 ? -24.663 -17.766 -7.659 1.00 20.62 153 ASP A O 1
ATOM 1214 N N . ILE A 1 154 ? -23.726 -19.799 -7.778 1.00 18.34 154 ILE A N 1
ATOM 1215 C CA . ILE A 1 154 ? -23.954 -20.054 -6.353 1.00 18.11 154 ILE A CA 1
ATOM 1216 C C . ILE A 1 154 ? -23.195 -19.101 -5.406 1.00 18.87 154 ILE A C 1
ATOM 1217 O O . ILE A 1 154 ? -23.545 -18.978 -4.241 1.00 18.97 154 ILE A O 1
ATOM 1222 N N . TYR A 1 155 ? -22.161 -18.428 -5.919 1.00 19.36 155 TYR A N 1
ATOM 1223 C CA . TYR A 1 155 ? -21.414 -17.448 -5.140 1.00 20.12 155 TYR A CA 1
ATOM 1224 C C . TYR A 1 155 ? -22.306 -16.269 -4.783 1.00 20.90 155 TYR A C 1
ATOM 1225 O O . TYR A 1 155 ? -21.994 -15.536 -3.854 1.00 21.10 155 TYR A O 1
ATOM 1234 N N . GLU A 1 156 ? -23.397 -16.115 -5.517 1.00 21.84 156 GLU A N 1
ATOM 1235 C CA . GLU A 1 156 ? -24.330 -15.005 -5.273 1.00 23.38 156 GLU A CA 1
ATOM 1236 C C . GLU A 1 156 ? -25.397 -15.343 -4.244 1.00 24.04 156 GLU A C 1
ATOM 1237 O O . GLU A 1 156 ? -26.125 -14.453 -3.783 1.00 24.65 156 GLU A O 1
ATOM 1243 N N . GLY A 1 157 ? -25.486 -16.618 -3.864 1.00 22.78 157 GLY A N 1
ATOM 1244 C CA . GLY A 1 157 ? -26.456 -17.035 -2.867 1.00 22.04 157 GLY A CA 1
ATOM 1245 C C . GLY A 1 157 ? -27.025 -18.422 -3.070 1.00 21.69 157 GLY A C 1
ATOM 1246 O O . GLY A 1 157 ? -27.051 -18.953 -4.192 1.00 22.57 157 GLY A O 1
ATOM 1247 N N . ILE A 1 158 ? -27.482 -19.003 -1.967 1.00 22.14 158 ILE A N 1
ATOM 1248 C CA . ILE A 1 158 ? -28.256 -20.238 -2.015 1.00 21.61 158 ILE A CA 1
ATOM 1249 C C . ILE A 1 158 ? -29.685 -19.898 -1.625 1.00 22.79 158 ILE A C 1
ATOM 1250 O O . ILE A 1 158 ? -29.929 -19.425 -0.519 1.00 22.80 158 ILE A O 1
ATOM 1255 N N . GLU A 1 159 ? -30.604 -20.190 -2.533 1.00 24.16 159 GLU A N 1
ATOM 1256 C CA . GLU A 1 159 ? -32.025 -19.852 -2.352 1.00 25.68 159 GLU A CA 1
ATOM 1257 C C . GLU A 1 159 ? -32.733 -20.800 -1.380 1.00 25.51 159 GLU A C 1
ATOM 1258 O O . GLU A 1 159 ? -33.678 -20.419 -0.687 1.00 26.37 159 GLU A O 1
ATOM 1264 N N . GLU A 1 160 ? -32.263 -22.040 -1.323 1.00 23.15 160 GLU A N 1
ATOM 1265 C CA . GLU A 1 160 ? -32.914 -23.101 -0.551 1.00 22.59 160 GLU A CA 1
ATOM 1266 C C . GLU A 1 160 ? -32.660 -22.932 0.944 1.00 22.22 160 GLU A C 1
ATOM 1267 O O . GLU A 1 160 ? -31.652 -22.343 1.349 1.00 22.70 160 GLU A O 1
ATOM 1273 N N . GLU A 1 161 ? -33.581 -23.451 1.750 1.00 22.88 161 GLU A N 1
ATOM 1274 C CA . GLU A 1 161 ? -33.494 -23.355 3.207 1.00 23.30 161 GLU A CA 1
ATOM 1275 C C . GLU A 1 161 ? -33.609 -24.750 3.809 1.00 21.88 161 GLU A C 1
ATOM 1276 O O . GLU A 1 161 ? -34.171 -25.647 3.182 1.00 21.37 161 GLU A O 1
ATOM 1282 N N . ASN A 1 162 ? -33.086 -24.913 5.028 1.00 21.91 162 ASN A N 1
ATOM 1283 C CA . ASN A 1 162 ? -33.205 -26.166 5.774 1.00 22.07 162 ASN A CA 1
ATOM 1284 C C . ASN A 1 162 ? -32.673 -27.351 4.961 1.00 20.66 162 ASN A C 1
ATOM 1285 O O . ASN A 1 162 ? -33.306 -28.394 4.845 1.00 21.05 162 ASN A O 1
ATOM 1290 N N . VAL A 1 163 ? -31.478 -27.146 4.425 1.00 19.69 163 VAL A N 1
ATOM 1291 C CA . VAL A 1 163 ? -30.792 -28.092 3.535 1.00 18.96 163 VAL A CA 1
ATOM 1292 C C . VAL A 1 163 ? -30.011 -29.088 4.400 1.00 17.31 163 VAL A C 1
ATOM 1293 O O . VAL A 1 163 ? -29.464 -28.715 5.428 1.00 17.41 163 VAL A O 1
ATOM 1297 N N . ASP A 1 164 ? -30.007 -30.361 4.014 1.00 15.77 164 ASP A N 1
ATOM 1298 C CA . ASP A 1 164 ? -29.225 -31.348 4.769 1.00 15.39 164 ASP A CA 1
ATOM 1299 C C . ASP A 1 164 ? -27.732 -31.204 4.512 1.00 15.53 164 ASP A C 1
ATOM 1300 O O . ASP A 1 164 ? -26.964 -31.388 5.436 1.00 14.99 164 ASP A O 1
ATOM 1305 N N . HIS A 1 165 ? -27.348 -30.956 3.255 1.00 15.52 165 HIS A N 1
ATOM 1306 C CA . HIS A 1 165 ? -25.916 -30.881 2.877 1.00 15.04 165 HIS A CA 1
ATOM 1307 C C . HIS A 1 165 ? -25.713 -29.903 1.747 1.00 15.66 165 HIS A C 1
ATOM 1308 O O . HIS A 1 165 ? -26.554 -29.800 0.871 1.00 16.53 165 HIS A O 1
ATOM 1315 N N . VAL A 1 166 ? -24.585 -29.210 1.765 1.00 14.41 166 VAL A N 1
ATOM 1316 C CA . VAL A 1 166 ? -24.151 -28.407 0.629 1.00 14.66 166 VAL A CA 1
ATOM 1317 C C . VAL A 1 166 ? -22.867 -29.080 0.153 1.00 14.86 166 VAL A C 1
ATOM 1318 O O . VAL A 1 166 ? -21.907 -29.159 0.916 1.00 14.64 166 VAL A O 1
ATOM 1322 N N . ILE A 1 167 ? -22.904 -29.590 -1.080 1.00 13.80 167 ILE A N 1
ATOM 1323 C CA . ILE A 1 167 ? -21.777 -30.378 -1.623 1.00 14.54 167 ILE A CA 1
ATOM 1324 C C . ILE A 1 167 ? -21.170 -29.665 -2.835 1.00 14.48 167 ILE A C 1
ATOM 1325 O O . ILE A 1 167 ? -21.864 -29.418 -3.828 1.00 15.39 167 ILE A O 1
ATOM 1330 N N . LEU A 1 168 ? -19.878 -29.330 -2.763 1.00 14.18 168 LEU A N 1
ATOM 1331 C CA . LEU A 1 168 ? -19.243 -28.449 -3.758 1.00 14.31 168 LEU A CA 1
ATOM 1332 C C . LEU A 1 168 ? -18.080 -29.073 -4.497 1.00 14.17 168 LEU A C 1
ATOM 1333 O O . LEU A 1 168 ? -17.233 -29.689 -3.885 1.00 15.90 168 LEU A O 1
ATOM 1338 N N . ASP A 1 169 ? -18.071 -28.870 -5.812 1.00 14.37 169 ASP A N 1
ATOM 1339 C CA . ASP A 1 169 ? -16.919 -29.127 -6.672 1.00 15.41 169 ASP A CA 1
ATOM 1340 C C . ASP A 1 169 ? -16.899 -27.962 -7.642 1.00 16.27 169 ASP A C 1
ATOM 1341 O O . ASP A 1 169 ? -17.533 -28.008 -8.716 1.00 18.35 169 ASP A O 1
ATOM 1346 N N . LEU A 1 170 ? -16.234 -26.903 -7.201 1.00 16.29 170 LEU A N 1
ATOM 1347 C CA . LEU A 1 170 ? -16.027 -25.698 -8.008 1.00 16.44 170 LEU A CA 1
ATOM 1348 C C . LEU A 1 170 ? -14.769 -25.008 -7.513 1.00 16.87 170 LEU A C 1
ATOM 1349 O O . LEU A 1 170 ? -14.169 -25.432 -6.517 1.00 16.62 170 LEU A O 1
ATOM 1354 N N . PRO A 1 171 ? -14.308 -23.975 -8.224 1.00 16.77 171 PRO A N 1
ATOM 1355 C CA . PRO A 1 171 ? -12.951 -23.503 -7.910 1.00 17.08 171 PRO A CA 1
ATOM 1356 C C . PRO A 1 171 ? -12.760 -22.788 -6.572 1.00 17.80 171 PRO A C 1
ATOM 1357 O O . PRO A 1 171 ? -11.690 -22.863 -5.986 1.00 17.48 171 PRO A O 1
ATOM 1361 N N . GLN A 1 172 ? -13.784 -22.083 -6.100 1.00 17.32 172 GLN A N 1
ATOM 1362 C CA . GLN A 1 172 ? -13.622 -21.246 -4.916 1.00 17.87 172 GLN A CA 1
ATOM 1363 C C . GLN A 1 172 ? -14.712 -21.533 -3.893 1.00 17.77 172 GLN A C 1
ATOM 1364 O O . GLN A 1 172 ? -15.577 -20.697 -3.610 1.00 17.23 172 GLN A O 1
ATOM 1370 N N . PRO A 1 173 ? -14.668 -22.715 -3.266 1.00 16.77 173 PRO A N 1
ATOM 1371 C CA . PRO A 1 173 ? -15.725 -23.054 -2.317 1.00 16.46 173 PRO A CA 1
ATOM 1372 C C . PRO A 1 173 ? -15.802 -22.113 -1.106 1.00 16.73 173 PRO A C 1
ATOM 1373 O O . PRO A 1 173 ? -16.859 -22.016 -0.488 1.00 17.33 173 PRO A O 1
ATOM 1377 N N . GLU A 1 174 ? -14.710 -21.416 -0.793 1.00 16.76 174 GLU A N 1
ATOM 1378 C CA . GLU A 1 174 ? -14.727 -20.417 0.287 1.00 18.16 174 GLU A CA 1
ATOM 1379 C C . GLU A 1 174 ? -15.805 -19.351 0.044 1.00 18.11 174 GLU A C 1
ATOM 1380 O O . GLU A 1 174 ? -16.340 -18.806 1.020 1.00 18.27 174 GLU A O 1
ATOM 1386 N N . ARG A 1 175 ? -16.124 -19.092 -1.228 1.00 17.74 175 ARG A N 1
ATOM 1387 C CA . ARG A 1 175 ? -17.166 -18.095 -1.587 1.00 17.65 175 ARG A CA 1
ATOM 1388 C C . ARG A 1 175 ? -18.575 -18.598 -1.299 1.00 18.52 175 ARG A C 1
ATOM 1389 O O . ARG A 1 175 ? -19.553 -17.856 -1.481 1.00 19.02 175 ARG A O 1
ATOM 1397 N N . VAL A 1 176 ? -18.696 -19.838 -0.822 1.00 17.58 176 VAL A N 1
ATOM 1398 C CA . VAL A 1 176 ? -20.015 -20.419 -0.558 1.00 17.17 176 VAL A CA 1
ATOM 1399 C C . VAL A 1 176 ? -20.232 -20.670 0.944 1.00 16.51 176 VAL A C 1
ATOM 1400 O O . VAL A 1 176 ? -21.346 -20.975 1.365 1.00 17.21 176 VAL A O 1
ATOM 1404 N N . VAL A 1 177 ? -19.191 -20.518 1.756 1.00 16.66 177 VAL A N 1
ATOM 1405 C CA . VAL A 1 177 ? -19.261 -20.862 3.190 1.00 17.49 177 VAL A CA 1
ATOM 1406 C C . VAL A 1 177 ? -20.365 -20.091 3.913 1.00 18.83 177 VAL A C 1
ATOM 1407 O O . VAL A 1 177 ? -21.168 -20.685 4.600 1.00 18.61 177 VAL A O 1
ATOM 1411 N N . GLU A 1 178 ? -20.402 -18.777 3.709 1.00 19.87 178 GLU A N 1
ATOM 1412 C CA . GLU A 1 178 ? -21.426 -17.955 4.369 1.00 21.63 178 GLU A CA 1
ATOM 1413 C C . GLU A 1 178 ? -22.834 -18.356 3.921 1.00 20.84 178 GLU A C 1
ATOM 1414 O O . GLU A 1 178 ? -23.749 -18.497 4.765 1.00 21.28 178 GLU A O 1
ATOM 1420 N N . HIS A 1 179 ? -23.010 -18.586 2.622 1.00 19.74 179 HIS A N 1
ATOM 1421 C CA . HIS A 1 179 ? -24.336 -19.005 2.124 1.00 19.24 179 HIS A CA 1
ATOM 1422 C C . HIS A 1 179 ? -24.739 -20.363 2.667 1.00 19.62 179 HIS A C 1
ATOM 1423 O O . HIS A 1 179 ? -25.900 -20.607 3.020 1.00 20.00 179 HIS A O 1
ATOM 1430 N N . ALA A 1 180 ? -23.773 -21.282 2.703 1.00 18.76 180 ALA A N 1
ATOM 1431 C CA . ALA A 1 180 ? -24.066 -22.593 3.260 1.00 18.96 180 ALA A CA 1
ATOM 1432 C C . ALA A 1 180 ? -24.426 -22.542 4.738 1.00 18.63 180 ALA A C 1
ATOM 1433 O O . ALA A 1 180 ? -25.331 -23.252 5.175 1.00 19.60 180 ALA A O 1
ATOM 1435 N N . ALA A 1 181 ? -23.744 -21.689 5.501 1.00 19.71 181 ALA A N 1
ATOM 1436 C CA . ALA A 1 181 ? -24.047 -21.499 6.929 1.00 20.33 181 ALA A CA 1
ATOM 1437 C C . ALA A 1 181 ? -25.529 -21.117 7.086 1.00 20.93 181 ALA A C 1
ATOM 1438 O O . ALA A 1 181 ? -26.242 -21.691 7.914 1.00 22.16 181 ALA A O 1
ATOM 1440 N N . LYS A 1 182 ? -25.995 -20.208 6.239 1.00 20.79 182 LYS A N 1
ATOM 1441 C CA . LYS A 1 182 ? -27.405 -19.806 6.297 1.00 21.03 182 LYS A CA 1
ATOM 1442 C C . LYS A 1 182 ? -28.373 -20.915 5.889 1.00 21.39 182 LYS A C 1
ATOM 1443 O O . LYS A 1 182 ? -29.436 -21.067 6.507 1.00 22.41 182 LYS A O 1
ATOM 1449 N N . ALA A 1 183 ? -28.009 -21.690 4.862 1.00 19.17 183 ALA A N 1
ATOM 1450 C CA . ALA A 1 183 ? -28.919 -22.658 4.242 1.00 18.87 183 ALA A CA 1
ATOM 1451 C C . ALA A 1 183 ? -29.024 -23.975 5.013 1.00 17.97 183 ALA A C 1
ATOM 1452 O O . ALA A 1 183 ? -30.056 -24.638 4.986 1.00 18.50 183 ALA A O 1
ATOM 1454 N N . LEU A 1 184 ? -27.938 -24.362 5.669 1.00 18.37 184 LEU A N 1
ATOM 1455 C CA . LEU A 1 184 ? -27.876 -25.681 6.279 1.00 17.78 184 LEU A CA 1
ATOM 1456 C C . LEU A 1 184 ? -28.700 -25.809 7.554 1.00 18.08 184 LEU A C 1
ATOM 1457 O O . LEU A 1 184 ? -28.689 -24.896 8.396 1.00 18.87 184 LEU A O 1
ATOM 1462 N N . LYS A 1 185 ? -29.387 -26.936 7.694 1.00 17.86 185 LYS A N 1
ATOM 1463 C CA . LYS A 1 185 ? -29.946 -27.344 8.988 1.00 19.03 185 LYS A CA 1
ATOM 1464 C C . LYS A 1 185 ? -28.855 -27.431 10.025 1.00 19.45 185 LYS A C 1
ATOM 1465 O O . LYS A 1 185 ? -27.695 -27.737 9.682 1.00 18.75 185 LYS A O 1
ATOM 1471 N N . PRO A 1 186 ? -29.200 -27.209 11.311 1.00 19.41 186 PRO A N 1
ATOM 1472 C CA . PRO A 1 186 ? -28.265 -27.616 12.372 1.00 19.28 186 PRO A CA 1
ATOM 1473 C C . PRO A 1 186 ? -27.832 -29.059 12.161 1.00 18.45 186 PRO A C 1
ATOM 1474 O O . PRO A 1 186 ? -28.673 -29.929 11.964 1.00 18.39 186 PRO A O 1
ATOM 1478 N N . GLY A 1 187 ? -26.521 -29.297 12.169 1.00 16.69 187 GLY A N 1
ATOM 1479 C CA . GLY A 1 187 ? -26.009 -30.651 12.030 1.00 16.49 187 GLY A CA 1
ATOM 1480 C C . GLY A 1 187 ? -25.812 -31.083 10.591 1.00 15.69 187 GLY A C 1
ATOM 1481 O O . GLY A 1 187 ? -25.291 -32.176 10.357 1.00 15.41 187 GLY A O 1
ATOM 1482 N N . GLY A 1 188 ? -26.219 -30.246 9.638 1.00 15.83 188 GLY A N 1
ATOM 1483 C CA . GLY A 1 188 ? -26.006 -30.555 8.200 1.00 14.87 188 GLY A CA 1
ATOM 1484 C C . GLY A 1 188 ? -24.536 -30.354 7.830 1.00 14.78 188 GLY A C 1
ATOM 1485 O O . GLY A 1 188 ? -23.800 -29.664 8.536 1.00 15.83 188 GLY A O 1
ATOM 1486 N N . PHE A 1 189 ? -24.114 -30.942 6.707 1.00 13.78 189 PHE A N 1
ATOM 1487 C CA . PHE A 1 189 ? -22.680 -30.847 6.322 1.00 13.55 189 PHE A CA 1
ATOM 1488 C C . PHE A 1 189 ? -22.429 -29.935 5.151 1.00 13.41 189 PHE A C 1
ATOM 1489 O O . PHE A 1 189 ? -23.125 -29.971 4.134 1.00 14.30 189 PHE A O 1
ATOM 1497 N N . PHE A 1 190 ? -21.343 -29.173 5.262 1.00 13.49 190 PHE A N 1
ATOM 1498 C CA . PHE A 1 190 ? -20.732 -28.513 4.139 1.00 14.24 190 PHE A CA 1
ATOM 1499 C C . PHE A 1 190 ? -19.588 -29.428 3.693 1.00 13.25 190 PHE A C 1
ATOM 1500 O O . PHE A 1 190 ? -18.792 -29.834 4.526 1.00 14.25 190 PHE A O 1
ATOM 1508 N N . VAL A 1 191 ? -19.542 -29.765 2.406 1.00 12.32 191 VAL A N 1
ATOM 1509 C CA . VAL A 1 191 ? -18.466 -30.624 1.873 1.00 13.45 191 VAL A CA 1
ATOM 1510 C C . VAL A 1 191 ? -17.921 -30.007 0.598 1.00 13.59 191 VAL A C 1
ATOM 1511 O O . VAL A 1 191 ? -18.688 -29.598 -0.258 1.00 15.00 191 VAL A O 1
ATOM 1515 N N . ALA A 1 192 ? -16.589 -29.913 0.482 1.00 12.59 192 ALA A N 1
ATOM 1516 C CA . ALA A 1 192 ? -15.991 -29.375 -0.741 1.00 13.68 192 ALA A CA 1
ATOM 1517 C C . ALA A 1 192 ? -14.846 -30.233 -1.232 1.00 13.74 192 ALA A C 1
ATOM 1518 O O . ALA A 1 192 ? -13.966 -30.589 -0.447 1.00 15.43 192 ALA A O 1
ATOM 1520 N N . TYR A 1 193 ? -14.891 -30.528 -2.531 1.00 13.62 193 TYR A N 1
ATOM 1521 C CA . TYR A 1 193 ? -13.823 -31.269 -3.230 1.00 13.90 193 TYR A CA 1
ATOM 1522 C C . TYR A 1 193 ? -12.936 -30.243 -3.932 1.00 14.33 193 TYR A C 1
ATOM 1523 O O . TYR A 1 193 ? -13.428 -29.366 -4.663 1.00 14.67 193 TYR A O 1
ATOM 1532 N N . THR A 1 194 ? -11.626 -30.376 -3.737 1.00 14.55 194 THR A N 1
ATOM 1533 C CA . THR A 1 194 ? -10.663 -29.419 -4.312 1.00 15.10 194 THR A CA 1
ATOM 1534 C C . THR A 1 194 ? -9.353 -30.117 -4.697 1.00 14.88 194 THR A C 1
ATOM 1535 O O . THR A 1 194 ? -8.642 -30.616 -3.818 1.00 16.36 194 THR A O 1
ATOM 1539 N N . PRO A 1 195 ? -9.029 -30.110 -6.000 1.00 15.38 195 PRO A N 1
ATOM 1540 C CA . PRO A 1 195 ? -7.748 -30.725 -6.438 1.00 15.72 195 PRO A CA 1
ATOM 1541 C C . PRO A 1 195 ? -6.478 -30.206 -5.792 1.00 16.07 195 PRO A C 1
ATOM 1542 O O . PRO A 1 195 ? -5.554 -31.003 -5.553 1.00 17.20 195 PRO A O 1
ATOM 1546 N N . CYS A 1 196 ? -6.402 -28.909 -5.494 1.00 17.40 196 CYS A N 1
ATOM 1547 C CA . CYS A 1 196 ? -5.131 -28.281 -5.129 1.00 18.00 196 CYS A CA 1
ATOM 1548 C C . CYS A 1 196 ? -5.004 -28.024 -3.638 1.00 17.52 196 CYS A C 1
ATOM 1549 O O . CYS A 1 196 ? -5.968 -27.613 -2.986 1.00 17.77 196 CYS A O 1
ATOM 1552 N N . SER A 1 197 ? -3.799 -28.188 -3.087 1.00 18.18 197 SER A N 1
ATOM 1553 C CA . SER A 1 197 ? -3.585 -27.836 -1.700 1.00 18.73 197 SER A CA 1
ATOM 1554 C C . SER A 1 197 ? -3.836 -26.335 -1.430 1.00 18.12 197 SER A C 1
ATOM 1555 O O . SER A 1 197 ? -4.316 -25.991 -0.341 1.00 17.69 197 SER A O 1
ATOM 1558 N N . ASN A 1 198 ? -3.550 -25.474 -2.418 1.00 18.29 198 ASN A N 1
ATOM 1559 C CA . ASN A 1 198 ? -3.802 -24.023 -2.299 1.00 18.00 198 ASN A CA 1
ATOM 1560 C C . ASN A 1 198 ? -5.272 -23.761 -2.001 1.00 17.82 198 ASN A C 1
ATOM 1561 O O . ASN A 1 198 ? -5.628 -22.873 -1.189 1.00 17.52 198 ASN A O 1
ATOM 1566 N N . GLN A 1 199 ? -6.133 -24.542 -2.641 1.00 17.33 199 GLN A N 1
ATOM 1567 C CA . GLN A 1 199 ? -7.569 -24.362 -2.424 1.00 16.44 199 GLN A CA 1
ATOM 1568 C C . GLN A 1 199 ? -7.965 -24.795 -1.011 1.00 16.37 199 GLN A C 1
ATOM 1569 O O . GLN A 1 199 ? -8.828 -24.179 -0.389 1.00 15.55 199 GLN A O 1
ATOM 1575 N N . VAL A 1 200 ? -7.363 -25.878 -0.513 1.00 16.21 200 VAL A N 1
ATOM 1576 C CA . VAL A 1 200 ? -7.640 -26.328 0.844 1.00 16.12 200 VAL A CA 1
ATOM 1577 C C . VAL A 1 200 ? -7.253 -25.219 1.843 1.00 16.47 200 VAL A C 1
ATOM 1578 O O . VAL A 1 200 ? -7.989 -24.950 2.792 1.00 17.08 200 VAL A O 1
ATOM 1582 N N . MET A 1 201 ? -6.093 -24.605 1.613 1.00 16.72 201 MET A N 1
ATOM 1583 C CA . MET A 1 201 ? -5.616 -23.522 2.468 1.00 17.65 201 MET A CA 1
ATOM 1584 C C . MET A 1 201 ? -6.617 -22.374 2.480 1.00 16.84 201 MET A C 1
ATOM 1585 O O . MET A 1 201 ? -6.962 -21.895 3.564 1.00 18.22 201 MET A O 1
ATOM 1590 N N . ARG A 1 202 ? -7.066 -21.944 1.302 1.00 17.91 202 ARG A N 1
ATOM 1591 C CA . ARG A 1 202 ? -8.022 -20.812 1.207 1.00 18.21 202 ARG A CA 1
ATOM 1592 C C . ARG A 1 202 ? -9.344 -21.157 1.867 1.00 18.42 202 ARG A C 1
ATOM 1593 O O . ARG A 1 202 ? -9.943 -20.339 2.577 1.00 18.79 202 ARG A O 1
ATOM 1601 N N . LEU A 1 203 ? -9.788 -22.396 1.685 1.00 17.62 203 LEU A N 1
ATOM 1602 C CA . LEU A 1 203 ? -11.038 -22.827 2.304 1.00 17.58 203 LEU A CA 1
ATOM 1603 C C . LEU A 1 203 ? -10.965 -22.835 3.832 1.00 18.06 203 LEU A C 1
ATOM 1604 O O . LEU A 1 203 ? -11.898 -22.393 4.515 1.00 18.28 203 LEU A O 1
ATOM 1609 N N . HIS A 1 204 ? -9.859 -23.334 4.380 1.00 17.88 204 HIS A N 1
ATOM 1610 C CA . HIS A 1 204 ? -9.686 -23.377 5.825 1.00 18.61 204 HIS A CA 1
ATOM 1611 C C . HIS A 1 204 ? -9.562 -21.974 6.420 1.00 19.48 204 HIS A C 1
ATOM 1612 O O . HIS A 1 204 ? -10.009 -21.785 7.528 1.00 20.97 204 HIS A O 1
ATOM 1619 N N . GLU A 1 205 ? -8.995 -21.026 5.669 1.00 20.17 205 GLU A N 1
ATOM 1620 C CA . GLU A 1 205 ? -8.945 -19.613 6.106 1.00 21.15 205 GLU A CA 1
ATOM 1621 C C . GLU A 1 205 ? -10.378 -19.124 6.325 1.00 20.66 205 GLU A C 1
ATOM 1622 O O . GLU A 1 205 ? -10.695 -18.512 7.362 1.00 20.95 205 GLU A O 1
ATOM 1628 N N . LYS A 1 206 ? -11.249 -19.448 5.379 1.00 19.01 206 LYS A N 1
ATOM 1629 C CA . LYS A 1 206 ? -12.650 -19.009 5.455 1.00 18.83 206 LYS A CA 1
ATOM 1630 C C . LYS A 1 206 ? -13.411 -19.769 6.553 1.00 18.66 206 LYS A C 1
ATOM 1631 O O . LYS A 1 206 ? -14.203 -19.202 7.309 1.00 18.83 206 LYS A O 1
ATOM 1637 N N . LEU A 1 207 ? -13.149 -21.061 6.687 1.00 18.57 207 LEU A N 1
ATOM 1638 C CA . LEU A 1 207 ? -13.783 -21.801 7.758 1.00 19.73 207 LEU A CA 1
ATOM 1639 C C . LEU A 1 207 ? -13.363 -21.312 9.166 1.00 20.72 207 LEU A C 1
ATOM 1640 O O . LEU A 1 207 ? -14.184 -21.344 10.074 1.00 21.62 207 LEU A O 1
ATOM 1645 N N . ARG A 1 208 ? -12.103 -20.880 9.325 1.00 21.21 208 ARG A N 1
ATOM 1646 C CA . ARG A 1 208 ? -11.610 -20.292 10.607 1.00 22.01 208 ARG A CA 1
ATOM 1647 C C . ARG A 1 208 ? -12.381 -19.001 10.894 1.00 22.28 208 ARG A C 1
ATOM 1648 O O . ARG A 1 208 ? -12.784 -18.759 12.035 1.00 23.19 208 ARG A O 1
ATOM 1656 N N . GLU A 1 209 ? -12.571 -18.184 9.863 1.00 22.49 209 GLU A N 1
ATOM 1657 C CA . GLU A 1 209 ? -13.390 -16.970 10.000 1.00 22.86 209 GLU A CA 1
ATOM 1658 C C . GLU A 1 209 ? -14.789 -17.322 10.481 1.00 23.47 209 GLU A C 1
ATOM 1659 O O . GLU A 1 209 ? -15.381 -16.585 11.296 1.00 23.77 209 GLU A O 1
ATOM 1665 N N . PHE A 1 210 ? -15.313 -18.449 9.992 1.00 22.37 210 PHE A N 1
ATOM 1666 C CA . PHE A 1 210 ? -16.667 -18.908 10.342 1.00 23.55 210 PHE A CA 1
ATOM 1667 C C . PHE A 1 210 ? -16.663 -20.008 11.409 1.00 24.66 210 PHE A C 1
ATOM 1668 O O . PHE A 1 210 ? -17.572 -20.835 11.460 1.00 24.01 210 PHE A O 1
ATOM 1676 N N . LYS A 1 211 ? -15.648 -19.999 12.274 1.00 26.18 211 LYS A N 1
ATOM 1677 C CA . LYS A 1 211 ? -15.466 -21.071 13.267 1.00 28.80 211 LYS A CA 1
ATOM 1678 C C . LYS A 1 211 ? -16.667 -21.316 14.195 1.00 29.74 211 LYS A C 1
ATOM 1679 O O . LYS A 1 211 ? -16.894 -22.454 14.618 1.00 31.09 211 LYS A O 1
ATOM 1685 N N . ASP A 1 212 ? -17.434 -20.266 14.481 1.00 30.45 212 ASP A N 1
ATOM 1686 C CA . ASP A 1 212 ? -18.601 -20.342 15.384 1.00 31.35 212 ASP A CA 1
ATOM 1687 C C . ASP A 1 212 ? -19.874 -20.779 14.660 1.00 30.57 212 ASP A C 1
ATOM 1688 O O . ASP A 1 212 ? -21.000 -20.693 15.204 1.00 31.40 212 ASP A O 1
ATOM 1693 N N . TYR A 1 213 ? -19.711 -21.223 13.419 1.00 27.54 213 TYR A N 1
ATOM 1694 C CA . TYR A 1 213 ? -20.850 -21.677 12.642 1.00 25.64 213 TYR A CA 1
ATOM 1695 C C . TYR A 1 213 ? -20.713 -23.158 12.336 1.00 23.63 213 TYR A C 1
ATOM 1696 O O . TYR A 1 213 ? -21.673 -23.773 11.900 1.00 22.66 213 TYR A O 1
ATOM 1705 N N . PHE A 1 214 ? -19.517 -23.698 12.552 1.00 22.92 214 PHE A N 1
ATOM 1706 C CA . PHE A 1 214 ? -19.224 -25.106 12.256 1.00 21.94 214 PHE A CA 1
ATOM 1707 C C . PHE A 1 214 ? -18.453 -25.812 13.365 1.00 21.98 214 PHE A C 1
ATOM 1708 O O . PHE A 1 214 ? -17.761 -25.174 14.179 1.00 22.99 214 PHE A O 1
ATOM 1716 N N . MET A 1 215 ? -18.568 -27.134 13.402 1.00 20.89 215 MET A N 1
ATOM 1717 C CA . MET A 1 215 ? -17.662 -27.972 14.177 1.00 21.05 215 MET A CA 1
ATOM 1718 C C . MET A 1 215 ? -16.296 -27.953 13.477 1.00 21.56 215 MET A C 1
ATOM 1719 O O . MET A 1 215 ? -16.165 -27.417 12.374 1.00 21.77 215 MET A O 1
ATOM 1724 N N . LYS A 1 216 ? -15.287 -28.511 14.133 1.00 22.12 216 LYS A N 1
ATOM 1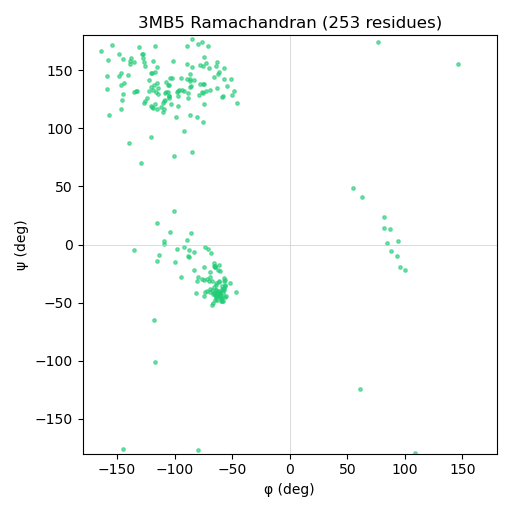725 C CA . LYS A 1 216 ? -13.935 -28.503 13.571 1.00 22.43 216 LYS A CA 1
ATOM 1726 C C . LYS A 1 216 ? -13.966 -29.208 12.187 1.00 21.18 216 LYS A C 1
ATOM 1727 O O . LYS A 1 216 ? -14.450 -30.345 12.077 1.00 21.46 216 LYS A O 1
ATOM 1733 N N . PRO A 1 217 ? -13.442 -28.536 11.150 1.00 21.33 217 PRO A N 1
ATOM 1734 C CA . PRO A 1 217 ? -13.393 -29.129 9.814 1.00 20.45 217 PRO A CA 1
ATOM 1735 C C . PRO A 1 217 ? -12.358 -30.223 9.697 1.00 19.48 217 PRO A C 1
ATOM 1736 O O . PRO A 1 217 ? -11.410 -30.268 10.477 1.00 20.91 217 PRO A O 1
ATOM 1740 N N . ARG A 1 218 ? -12.573 -31.101 8.732 1.00 17.54 218 ARG A N 1
ATOM 1741 C CA . ARG A 1 218 ? -11.689 -32.216 8.497 1.00 16.76 218 ARG A CA 1
ATOM 1742 C C . ARG A 1 218 ? -11.446 -32.305 7.002 1.00 16.29 218 ARG A C 1
ATOM 1743 O O . ARG A 1 218 ? -12.378 -32.322 6.224 1.00 15.50 218 ARG A O 1
ATOM 1751 N N . THR A 1 219 ? -10.179 -32.427 6.608 1.00 14.73 219 THR A N 1
ATOM 1752 C CA . THR A 1 219 ? -9.837 -32.630 5.203 1.00 13.30 219 THR A CA 1
ATOM 1753 C C . THR A 1 219 ? -9.125 -33.946 5.038 1.00 14.08 219 THR A C 1
ATOM 1754 O O . THR A 1 219 ? -8.202 -34.249 5.806 1.00 15.53 219 THR A O 1
ATOM 1758 N N . ILE A 1 220 ? -9.579 -34.703 4.040 1.00 12.50 220 ILE A N 1
ATOM 1759 C CA . ILE A 1 220 ? -9.010 -36.027 3.713 1.00 14.32 220 ILE A CA 1
ATOM 1760 C C . ILE A 1 220 ? -8.650 -36.154 2.245 1.00 14.47 220 ILE A C 1
ATOM 1761 O O . ILE A 1 220 ? -9.064 -35.345 1.407 1.00 14.53 220 ILE A O 1
ATOM 1766 N N . ASN A 1 221 ? -7.842 -37.169 1.920 1.00 14.64 221 ASN A N 1
ATOM 1767 C CA . ASN A 1 221 ? -7.757 -37.621 0.540 1.00 15.86 221 ASN A CA 1
ATOM 1768 C C . ASN A 1 221 ? -7.683 -39.126 0.533 1.00 15.53 221 ASN A C 1
ATOM 1769 O O . ASN A 1 221 ? -7.128 -39.740 1.443 1.00 16.62 221 ASN A O 1
ATOM 1774 N N . VAL A 1 222 ? -8.282 -39.686 -0.488 1.00 15.97 222 VAL A N 1
ATOM 1775 C CA . VAL A 1 222 ? -8.565 -41.117 -0.541 1.00 16.69 222 VAL A CA 1
ATOM 1776 C C . VAL A 1 222 ? -7.786 -41.750 -1.673 1.00 16.71 222 VAL A C 1
ATOM 1777 O O . VAL A 1 222 ? -7.773 -41.244 -2.804 1.00 17.15 222 VAL A O 1
ATOM 1781 N N . LEU A 1 223 ? -7.099 -42.858 -1.362 1.00 17.12 223 LEU A N 1
ATOM 1782 C CA . LEU A 1 223 ? -6.371 -43.609 -2.361 1.00 18.17 223 LEU A CA 1
ATOM 1783 C C . LEU A 1 223 ? -6.907 -45.030 -2.368 1.00 17.60 223 LEU A C 1
ATOM 1784 O O . LEU A 1 223 ? -7.011 -45.634 -1.300 1.00 18.85 223 LEU A O 1
ATOM 1789 N N . VAL A 1 224 ? -7.199 -45.535 -3.554 1.00 17.49 224 VAL A N 1
ATOM 1790 C CA . VAL A 1 224 ? -7.686 -46.926 -3.717 1.00 17.99 224 VAL A CA 1
ATOM 1791 C C . VAL A 1 224 ? -6.693 -47.696 -4.587 1.00 18.67 224 VAL A C 1
ATOM 1792 O O . VAL A 1 224 ? -6.466 -47.352 -5.759 1.00 19.45 224 VAL A O 1
ATOM 1796 N N . PHE A 1 225 ? -6.108 -48.731 -3.996 1.00 17.83 225 PHE A N 1
ATOM 1797 C CA . PHE A 1 225 ? -5.136 -49.568 -4.701 1.00 18.46 225 PHE A CA 1
ATOM 1798 C C . PHE A 1 225 ? -5.846 -50.789 -5.224 1.00 18.23 225 PHE A C 1
ATOM 1799 O O . PHE A 1 225 ? -6.611 -51.400 -4.499 1.00 18.34 225 PHE A O 1
ATOM 1807 N N . ASP A 1 226 ? -5.614 -51.103 -6.488 1.00 18.76 226 ASP A N 1
ATOM 1808 C CA . ASP A 1 226 ? -6.043 -52.390 -7.036 1.00 18.94 226 ASP A CA 1
ATOM 1809 C C . ASP A 1 226 ? -4.987 -53.423 -6.784 1.00 18.99 226 ASP A C 1
ATOM 1810 O O . ASP A 1 226 ? -3.792 -53.121 -6.817 1.00 19.37 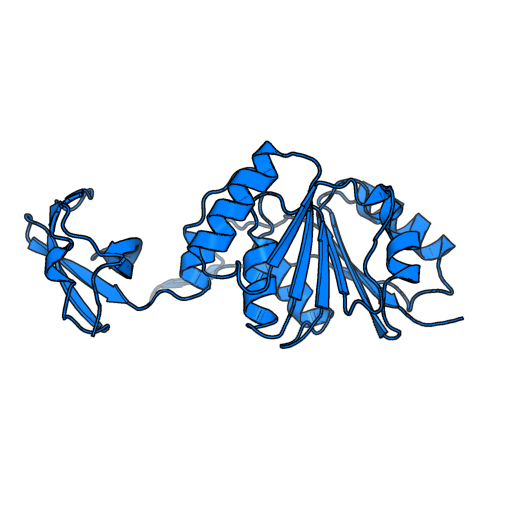226 ASP A O 1
ATOM 1815 N N . GLN A 1 227 ? -5.434 -54.635 -6.477 1.00 18.58 227 GLN A N 1
ATOM 1816 C CA . GLN A 1 227 ? -4.541 -55.779 -6.290 1.00 19.12 227 GLN A CA 1
ATOM 1817 C C . GLN A 1 227 ? -4.637 -56.706 -7.491 1.00 20.34 227 GLN A C 1
ATOM 1818 O O . GLN A 1 227 ? -5.733 -56.997 -7.998 1.00 22.15 227 GLN A O 1
ATOM 1824 N N . GLU A 1 228 ? -3.489 -57.189 -7.946 1.00 19.48 228 GLU A N 1
ATOM 1825 C CA . GLU A 1 228 ? -3.460 -58.213 -8.987 1.00 21.11 228 GLU A CA 1
ATOM 1826 C C . GLU A 1 228 ? -3.296 -59.557 -8.315 1.00 20.87 228 GLU A C 1
ATOM 1827 O O . GLU A 1 228 ? -2.329 -59.772 -7.607 1.00 21.05 228 GLU A O 1
ATOM 1833 N N . VAL A 1 229 ? -4.264 -60.454 -8.493 1.00 19.89 229 VAL A N 1
ATOM 1834 C CA . VAL A 1 229 ? -4.249 -61.726 -7.787 1.00 21.23 229 VAL A CA 1
ATOM 1835 C C . VAL A 1 229 ? -4.235 -62.839 -8.816 1.00 23.13 229 VAL A C 1
ATOM 1836 O O . VAL A 1 229 ? -5.283 -63.257 -9.305 1.00 25.24 229 VAL A O 1
ATOM 1840 N N . LYS A 1 230 ? -3.044 -63.287 -9.170 1.00 24.10 230 LYS A N 1
ATOM 1841 C CA . LYS A 1 230 ? -2.890 -64.434 -10.069 1.00 26.36 230 LYS A CA 1
ATOM 1842 C C . LYS A 1 230 ? -2.561 -65.648 -9.225 1.00 26.30 230 LYS A C 1
ATOM 1843 O O . LYS A 1 230 ? -2.074 -65.514 -8.097 1.00 25.91 230 LYS A O 1
ATOM 1849 N N . LYS A 1 231 ? -2.814 -66.842 -9.762 1.00 26.99 231 LYS A N 1
ATOM 1850 C CA . LYS A 1 231 ? -2.577 -68.075 -9.016 1.00 27.81 231 LYS A CA 1
ATOM 1851 C C . LYS A 1 231 ? -1.212 -68.104 -8.327 1.00 27.64 231 LYS A C 1
ATOM 1852 O O . LYS A 1 231 ? -1.112 -68.538 -7.187 1.00 28.41 231 LYS A O 1
ATOM 1858 N N . GLU A 1 232 ? -0.169 -67.625 -8.994 1.00 27.13 232 GLU A N 1
ATOM 1859 C CA . GLU A 1 232 ? 1.159 -67.752 -8.404 1.00 27.44 232 GLU A CA 1
ATOM 1860 C C . GLU A 1 232 ? 1.747 -66.435 -7.922 1.00 26.22 232 GLU A C 1
ATOM 1861 O O . GLU A 1 232 ? 2.876 -66.415 -7.441 1.00 26.27 232 GLU A O 1
ATOM 1867 N N . CYS A 1 233 ? 0.983 -65.346 -8.031 1.00 24.56 233 CYS A N 1
ATOM 1868 C CA . CYS A 1 233 ? 1.504 -64.023 -7.678 1.00 23.33 233 CYS A CA 1
ATOM 1869 C C . CYS A 1 233 ? 0.384 -63.052 -7.327 1.00 22.28 233 CYS A C 1
ATOM 1870 O O . CYS A 1 233 ? -0.366 -62.632 -8.200 1.00 23.31 233 CYS A O 1
ATOM 1873 N N . MET A 1 234 ? 0.312 -62.681 -6.056 1.00 20.48 234 MET A N 1
ATOM 1874 C CA . MET A 1 234 ? -0.508 -61.564 -5.630 1.00 19.47 234 MET A CA 1
ATOM 1875 C C . MET A 1 234 ? 0.388 -60.374 -5.326 1.00 18.95 234 MET A C 1
ATOM 1876 O O . MET A 1 234 ? 1.365 -60.515 -4.579 1.00 18.76 234 MET A O 1
ATOM 1881 N N . ARG A 1 235 ? 0.070 -59.230 -5.926 1.00 17.37 235 ARG A N 1
ATOM 1882 C CA . ARG A 1 235 ? 0.791 -57.983 -5.642 1.00 18.50 235 ARG A CA 1
ATOM 1883 C C . ARG A 1 235 ? -0.098 -56.815 -6.005 1.00 18.34 235 ARG A C 1
ATOM 1884 O O . ARG A 1 235 ? -1.012 -56.960 -6.812 1.00 18.11 235 ARG A O 1
ATOM 1892 N N . PRO A 1 236 ? 0.178 -55.631 -5.437 1.00 17.76 236 PRO A N 1
ATOM 1893 C CA . PRO A 1 236 ? -0.581 -54.482 -5.912 1.00 18.21 236 PRO A CA 1
ATOM 1894 C C . PRO A 1 236 ? -0.294 -54.247 -7.387 1.00 18.25 236 PRO A C 1
ATOM 1895 O O . PRO A 1 236 ? 0.811 -54.540 -7.863 1.00 17.66 236 PRO A O 1
ATOM 1899 N N . ARG A 1 237 ? -1.292 -53.772 -8.120 1.00 18.17 237 ARG A N 1
ATOM 1900 C CA . ARG A 1 237 ? -1.081 -53.250 -9.468 1.00 18.25 237 ARG A CA 1
ATOM 1901 C C . ARG A 1 237 ? 0.058 -52.210 -9.454 1.00 18.62 237 ARG A C 1
ATOM 1902 O O . ARG A 1 237 ? 0.198 -51.451 -8.487 1.00 18.24 237 ARG A O 1
ATOM 1910 N N . THR A 1 238 ? 0.863 -52.211 -10.513 1.00 17.30 238 THR A N 1
ATOM 1911 C CA . THR A 1 238 ? 2.112 -51.422 -10.579 1.00 18.22 238 THR A CA 1
ATOM 1912 C C . THR A 1 238 ? 1.856 -49.924 -10.453 1.00 18.92 238 THR A C 1
ATOM 1913 O O . THR A 1 238 ? 2.601 -49.207 -9.771 1.00 17.28 238 THR A O 1
ATOM 1917 N N . THR A 1 239 ? 0.800 -49.472 -11.120 1.00 20.79 239 THR A N 1
ATOM 1918 C CA . THR A 1 239 ? 0.489 -48.045 -11.165 1.00 23.18 239 THR A CA 1
ATOM 1919 C C . THR A 1 239 ? -0.888 -47.821 -10.554 1.00 23.20 239 THR A C 1
ATOM 1920 O O . THR A 1 239 ? -1.777 -48.680 -10.636 1.00 24.36 239 THR A O 1
ATOM 1924 N N . ALA A 1 240 ? -1.065 -46.675 -9.909 1.00 22.28 240 ALA A N 1
ATOM 1925 C CA . ALA A 1 240 ? -2.365 -46.340 -9.353 1.00 20.40 240 ALA A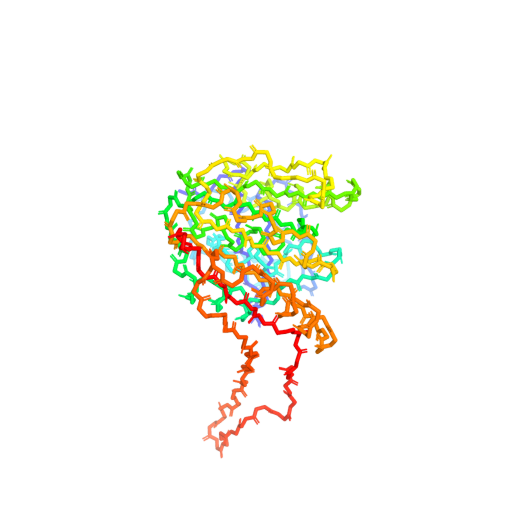 CA 1
ATOM 1926 C C . ALA A 1 240 ? -2.649 -44.876 -9.599 1.00 20.35 240 ALA A C 1
ATOM 1927 O O . ALA A 1 240 ? -1.730 -44.072 -9.808 1.00 19.98 240 ALA A O 1
ATOM 1929 N N . LEU A 1 241 ? -3.942 -44.573 -9.571 1.00 20.35 241 LEU A N 1
ATOM 1930 C CA . LEU A 1 241 ? -4.414 -43.186 -9.471 1.00 18.98 241 LEU A CA 1
ATOM 1931 C C . LEU A 1 241 ? -4.203 -42.747 -8.027 1.00 19.27 241 LEU A C 1
ATOM 1932 O O . LEU A 1 241 ? -4.936 -43.148 -7.107 1.00 21.31 241 LEU A O 1
ATOM 1937 N N . VAL A 1 242 ? -3.194 -41.916 -7.782 1.00 16.38 242 VAL A N 1
ATOM 1938 C CA . VAL A 1 242 ? -2.939 -41.560 -6.403 1.00 16.19 242 VAL A CA 1
ATOM 1939 C C . VAL A 1 242 ? -3.492 -40.206 -5.980 1.00 15.19 242 VAL A C 1
ATOM 1940 O O . VAL A 1 242 ? -3.528 -39.904 -4.793 1.00 16.55 242 VAL A O 1
ATOM 1944 N N . HIS A 1 243 ? -3.871 -39.370 -6.944 1.00 14.74 243 HIS A N 1
ATOM 1945 C CA . HIS A 1 243 ? -4.470 -38.108 -6.529 1.00 14.69 243 HIS A CA 1
ATOM 1946 C C . HIS A 1 243 ? -5.558 -37.635 -7.468 1.00 14.08 243 HIS A C 1
ATOM 1947 O O . HIS A 1 243 ? -5.350 -37.566 -8.690 1.00 15.89 243 HIS A O 1
ATOM 1954 N N . THR A 1 244 ? -6.718 -37.298 -6.881 1.00 14.40 244 THR A N 1
ATOM 1955 C CA . THR A 1 244 ? -7.767 -36.591 -7.598 1.00 14.17 244 THR A CA 1
ATOM 1956 C C . THR A 1 244 ? -7.991 -35.231 -6.917 1.00 14.68 244 THR A C 1
ATOM 1957 O O . THR A 1 244 ? -7.681 -34.161 -7.489 1.00 15.74 244 THR A O 1
ATOM 1961 N N . GLY A 1 245 ? -8.464 -35.260 -5.677 1.00 14.49 245 GLY A N 1
ATOM 1962 C CA . GLY A 1 245 ? -8.611 -34.034 -4.914 1.00 15.22 245 GLY A CA 1
ATOM 1963 C C . GLY A 1 245 ? -8.775 -34.309 -3.440 1.00 15.32 245 GLY A C 1
ATOM 1964 O O . GLY A 1 245 ? -8.987 -35.450 -3.016 1.00 17.19 245 GLY A O 1
ATOM 1965 N N . TYR A 1 246 ? -8.644 -33.252 -2.654 1.00 13.58 246 TYR A N 1
ATOM 1966 C CA . TYR A 1 246 ? -8.903 -33.284 -1.212 1.00 13.08 246 TYR A CA 1
ATOM 1967 C C . TYR A 1 246 ? -10.394 -33.060 -0.981 1.00 13.41 246 TYR A C 1
ATOM 1968 O O . TYR A 1 246 ? -11.059 -32.430 -1.806 1.00 14.20 246 TYR A O 1
ATOM 1977 N N . ILE A 1 247 ? -10.905 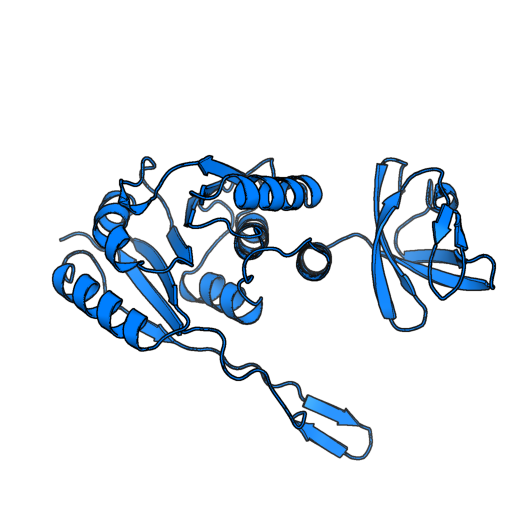-33.597 0.127 1.00 11.92 247 ILE A N 1
ATOM 1978 C CA . ILE A 1 247 ? -12.322 -33.457 0.474 1.00 11.87 247 ILE A CA 1
ATOM 1979 C C . ILE A 1 247 ? -12.378 -32.875 1.871 1.00 12.48 247 ILE A C 1
ATOM 1980 O O . ILE A 1 247 ? -11.836 -33.440 2.829 1.00 12.55 247 ILE A O 1
ATOM 1985 N N . THR A 1 248 ? -13.071 -31.736 1.999 1.00 11.87 248 THR A N 1
ATOM 1986 C CA . THR A 1 248 ? -13.158 -31.032 3.281 1.00 12.38 248 THR A CA 1
ATOM 1987 C C . THR A 1 248 ? -14.595 -31.057 3.773 1.00 12.63 248 THR A C 1
ATOM 1988 O O . THR A 1 248 ? -15.502 -30.732 3.020 1.00 14.36 248 THR A O 1
ATOM 1992 N N . PHE A 1 249 ? -14.767 -31.459 5.026 1.00 12.94 249 PHE A N 1
ATOM 1993 C CA . PHE A 1 249 ? -16.092 -31.580 5.676 1.00 12.97 249 PHE A CA 1
ATOM 1994 C C . PHE A 1 249 ? -16.183 -30.582 6.831 1.00 13.68 249 PHE A C 1
ATOM 1995 O O . PHE A 1 249 ? -15.261 -30.487 7.596 1.00 14.79 249 PHE A O 1
ATOM 2003 N N . ALA A 1 250 ? -17.339 -29.915 7.011 1.00 13.26 250 ALA A N 1
ATOM 2004 C CA . ALA A 1 250 ? -17.560 -29.094 8.204 1.00 13.64 250 ALA A CA 1
ATOM 2005 C C . ALA A 1 250 ? -19.031 -29.204 8.551 1.00 14.17 250 ALA A C 1
ATOM 2006 O O . ALA A 1 250 ? -19.882 -28.959 7.700 1.00 15.89 250 ALA A O 1
ATOM 2008 N N . ARG A 1 251 ? -19.317 -29.613 9.791 1.00 14.39 251 ARG A N 1
ATOM 2009 C CA . ARG A 1 251 ? -20.722 -29.831 10.194 1.00 14.78 251 ARG A CA 1
ATOM 2010 C C . ARG A 1 251 ? -21.244 -28.552 10.845 1.00 16.13 251 ARG A C 1
ATOM 2011 O O . ARG A 1 251 ? -20.627 -28.015 11.770 1.00 17.30 251 ARG A O 1
ATOM 2019 N N . ARG A 1 252 ? -22.442 -28.142 10.421 1.00 16.77 252 ARG A N 1
ATOM 2020 C CA . ARG A 1 252 ? -23.052 -26.872 10.862 1.00 19.14 252 ARG A CA 1
ATOM 2021 C C . ARG A 1 252 ? -23.524 -26.991 12.315 1.00 19.88 252 ARG A C 1
ATOM 2022 O O . ARG A 1 252 ? -24.174 -27.978 12.699 1.00 20.20 252 ARG A O 1
ATOM 2030 N N . ILE A 1 253 ? -23.173 -25.990 13.123 1.00 22.07 253 ILE A N 1
ATOM 2031 C CA . ILE A 1 253 ? -23.637 -25.940 14.514 1.00 24.75 253 ILE A CA 1
ATOM 2032 C C . ILE A 1 253 ? -23.887 -24.472 14.883 1.00 25.89 253 ILE A C 1
ATOM 2033 O O . ILE A 1 253 ? -23.105 -23.609 14.513 1.00 26.38 253 ILE A O 1
ATOM 2038 N N . LEU A 1 254 ? -24.976 -24.207 15.602 1.00 29.45 254 LEU A N 1
ATOM 2039 C CA . LEU A 1 254 ? -25.421 -22.824 15.842 1.00 32.40 254 LEU A CA 1
ATOM 2040 C C . LEU A 1 254 ? -24.776 -22.222 17.084 1.00 34.15 254 LEU A C 1
ATOM 2041 O O . LEU A 1 254 ? -24.844 -22.811 18.165 1.00 34.16 254 LEU A O 1
ATOM 2046 N N . GLU A 1 255 ? -24.154 -21.055 16.887 1.00 36.87 255 GLU A N 1
ATOM 2047 C CA . GLU A 1 255 ? -23.649 -20.151 17.944 1.00 39.80 255 GLU A CA 1
ATOM 2048 C C . GLU A 1 255 ? -22.355 -20.594 18.623 1.00 40.53 255 GLU A C 1
ATOM 2049 O O . GLU A 1 255 ? -21.398 -19.812 18.711 1.00 41.99 255 GLU A O 1
#

Solvent-accessible surface area: 13898 Å² total; per-residue (Å²): 120,2,142,96,49,60,61,0,0,0,26,4,73,165,46,106,68,31,25,11,61,1,31,131,120,57,35,129,24,98,19,4,51,0,109,0,90,89,0,57,38,86,78,65,62,67,24,6,125,6,122,130,44,66,62,0,97,0,86,155,19,161,34,88,9,29,18,62,79,11,142,131,43,30,154,25,7,62,60,17,0,2,41,36,1,22,64,101,4,43,11,46,113,45,18,53,0,0,3,1,19,5,15,4,0,7,9,0,0,37,0,0,57,54,1,12,71,143,0,111,1,17,0,2,14,119,114,105,78,55,7,152,32,0,76,101,7,0,91,62,12,40,16,71,77,23,4,75,33,47,91,100,56,5,37,137,21,20,103,22,133,103,0,22,10,0,0,1,43,25,94,66,0,24,120,0,0,107,49,0,4,184,3,11,80,90,27,6,33,0,0,0,16,0,63,62,54,83,17,21,133,114,0,42,111,59,5,153,118,18,143,92,94,11,92,195,37,137,46,24,73,23,73,80,123,92,89,63,108,130,199,156,57,129,129,78,145,132,90,34,88,83,76,29,1,56,0,0,9,1,108,29,88,102,194

Secondary structure (DSSP, 8-state):
---TT-EEEEE-TTS-EEEEE--SSEEEETTEEEEGGGGTT--TT-EEE-TT--EEEEE---HHHHHHHS---SPPPPHHHHHHHHHHTT--TT-EEEEE--TTSHHHHHHHHHH-TTSEEEEE-S-HHHHHHHHHHHHHHT-TTTEEEE-S-GGG-----SEEEEEE-SS-GGGGHHHHHHHEEEEEEEEEEESSHHHHHHHHHHHHHTGGGBSPPEEE------EEEETTEEEE-S-----S-EEEEEEB---

Foldseek 3Di:
DDAQQAWKWWQWPVRDIDIDGQDQDWDDDPQAIDGSVVCHPDDAQDWDAHPNGTIIHIHHDDLVNLLVPADADADDDDPQVLVVVCVVQVQAAQFEEEEPACQQVNSVSSSLVRNPLNYAYEHEHQDVVRVVNNVVSCVVSPSPSHYHYHNDDCLVADPAAQGQEYEYEDAACLSNVVRCLGRHDQFHKYKYWAQDPVNVVNNVVSCVVVVQFWDDKDKDFDFDWDWDDDPVDIDTDPDGDGGDTIMMMTTTHHD

Sequence (255 aa):
MIREGDKVVLVDPRGKRYLITVSKRDFHTDLGILKLEEIIGRNFGEAIKSHKGHEFKILRPRIVDYLDKMKRGPQIVHPKDAALIVAYAGISPGDFIVEAGVGSGALTLFLANIVGPEGRVVSYEIREDFAKLAWENIKWAGFDDRVTIKLKDIYEGIEEENVDHVILDLPQPERVVEHAAKALKPGGFFVAYTPCSNQVMRLHEKLREFKDYFMKPRTINVLVFDQEVKKECMRPRTTALVHTGYITFARRILE

Nearest PDB structures (foldseek):
  3mb5-assembly1_A  TM=1.004E+00  e=1.550E-55  Pyrococcus abyssi
  1o54-assembly1_A  TM=9.113E-01  e=2.883E-31  Thermotoga maritima
  5ccx-assembly1_A-2  TM=8.986E-01  e=4.275E-24  Homo sapiens
  5cd1-assembly1_D  TM=9.060E-01  e=3.507E-22  Homo sapiens
  1yb2-assembly1_A-2  TM=6.215E-01  e=7.163E-12  Thermoplasma acidophilum DSM 1728

CATH classification: 3.10.330.20 (+1 more: 3.40.50.150)

GO terms:
  GO:0043827 tRNA (adenine(57)-N1)/(adenine(58)-N1)-methyltransferase activity (F, IDA)

InterPro domains:
  IPR014816 tRNA (1-methyladenosine) methyltransferase catalytic subunit Gcd14 [PIRSF017269] (1-253)
  IPR014816 tRNA (1-methyladenosine) methyltransferase catalytic subunit Gcd14 [PS51620] (5-253)
  IPR014816 tRNA (1-methyladenosine) methyltransferase catalytic subunit Gcd14 [PTHR12133] (2-233)
  IPR029063 S-adenosyl-L-methionine-dependent methyltransferase superfamily [G3DSA:3.40.50.150] (63-253)
  IPR029063 S-adenosyl-L-methionine-dependent methyltransferase superfamily [SSF53335] (1-253)
  IPR049470 tRNA (adenine(58)-N(1))-methyltransferase catalytic subunit TRM61, C-terminal [PF08704] (74-232)

Radius of gyration: 21.15 Å; Cα contacts (8 Å, |Δi|>4): 525; chains: 1; bounding box: 42×53×54 Å

Organism: Pyrococcus abyssi (strain GE5 / Orsay) (NCBI:txid272844)